Protein AF-A0A7X6VUG6-F1 (afdb_monomer_lite)

Sequence (204 aa):
MYGTIFWIIIAILLFDFLIENYLDYLNIKRMGSKIPRELEGIYDKDEYAKQQAYQRENHRLGIYSGTLSFLITLAMFVFFGFAIVDSIAWSITSHAILAALLFFGIIMLASNILGIPFSVYDTFVIEEKFGFNKTTPKIFISDQLKGLLLGAVIGGGLLALIIFIYQKTQNLFWIYAWIAVSLFSIFMAMFYSNLIVPLFNKQT

Foldseek 3Di:
DDDPVLVVVVVVLVVVLVVVVVVLVVVLVPLDLDDPPVCPPVDDSVVSNLVNVLVVVVSVLVNVLSVVVSVVVVCCSVVVVLVVLLVVLCVVDPDPLSSVLSSVLVVVVVSLVSCVVSVCCCQVPSCVVSPNHPDDPVLVVQVSVVVSVCCSCVVSVLSSVLVVLCVPPVVCSVVVNVVSVVVVVVVCVVCVVPPPVVSNDPDD

Structure (mmCIF, N/CA/C/O backbone):
data_AF-A0A7X6VUG6-F1
#
_entry.id   AF-A0A7X6VUG6-F1
#
loop_
_atom_site.group_PDB
_atom_site.id
_atom_site.type_symbol
_atom_site.label_atom_id
_atom_site.label_alt_id
_atom_site.label_comp_id
_atom_site.label_asym_id
_atom_site.label_entity_id
_atom_site.label_seq_id
_atom_site.pdbx_PDB_ins_code
_atom_site.Cartn_x
_atom_site.Cartn_y
_atom_site.Cartn_z
_atom_site.occupancy
_atom_site.B_iso_or_equiv
_atom_site.auth_seq_id
_atom_site.auth_comp_id
_atom_site.auth_asym_id
_atom_site.auth_atom_id
_atom_site.pdbx_PDB_model_num
ATOM 1 N N . MET A 1 1 ? -8.629 1.950 -29.837 1.00 61.91 1 MET A N 1
ATOM 2 C CA . MET A 1 1 ? -9.799 1.047 -29.769 1.00 61.91 1 MET A CA 1
ATOM 3 C C . MET A 1 1 ? -9.511 0.019 -28.688 1.00 61.91 1 MET A C 1
ATOM 5 O O . MET A 1 1 ? -8.436 -0.566 -28.727 1.00 61.91 1 MET A O 1
ATOM 9 N N . TYR A 1 2 ? -10.378 -0.123 -27.684 1.00 80.81 2 TYR A N 1
ATOM 10 C CA . TYR A 1 2 ? -10.147 -1.067 -26.585 1.00 80.81 2 TYR A CA 1
ATOM 11 C C . TYR A 1 2 ? -10.218 -2.509 -27.100 1.00 80.81 2 TYR A C 1
ATOM 13 O O . TYR A 1 2 ? -11.172 -2.870 -27.788 1.00 80.81 2 TYR A O 1
ATOM 21 N N . GLY A 1 3 ? -9.195 -3.314 -26.804 1.00 91.69 3 GLY A N 1
ATOM 22 C CA . GLY A 1 3 ? -9.156 -4.728 -27.180 1.00 91.69 3 GLY A CA 1
ATOM 23 C C . GLY A 1 3 ? -10.000 -5.602 -26.250 1.00 91.69 3 GLY A C 1
ATOM 24 O O . GLY A 1 3 ? -10.348 -5.194 -25.144 1.00 91.69 3 GLY A O 1
ATOM 25 N N . THR A 1 4 ? -10.281 -6.839 -26.659 1.00 93.75 4 THR A N 1
ATOM 26 C CA . THR A 1 4 ? -11.036 -7.818 -25.852 1.00 93.75 4 THR A CA 1
ATOM 27 C C . THR A 1 4 ? -10.437 -8.013 -24.456 1.00 93.75 4 THR A C 1
ATOM 29 O O . THR A 1 4 ? -11.171 -8.080 -23.476 1.00 93.75 4 THR A O 1
ATOM 32 N N . ILE A 1 5 ? -9.103 -8.022 -24.346 1.00 93.56 5 ILE A N 1
ATOM 33 C CA . ILE A 1 5 ? -8.389 -8.164 -23.066 1.00 93.56 5 ILE A CA 1
ATOM 34 C C . ILE A 1 5 ? -8.735 -7.024 -22.100 1.00 93.56 5 ILE A C 1
ATOM 36 O O . ILE A 1 5 ? -8.930 -7.273 -20.916 1.00 93.56 5 ILE A O 1
ATOM 40 N N . PHE A 1 6 ? -8.866 -5.790 -22.596 1.00 94.00 6 PHE A N 1
ATOM 41 C CA . PHE A 1 6 ? -9.238 -4.650 -21.757 1.00 94.00 6 PHE A CA 1
ATOM 42 C C . PHE A 1 6 ? -10.612 -4.869 -21.118 1.00 94.00 6 PHE A C 1
ATOM 44 O O . PHE A 1 6 ? -10.754 -4.751 -19.906 1.00 94.00 6 PHE A O 1
ATOM 51 N N . TRP A 1 7 ? -11.609 -5.259 -21.913 1.00 95.50 7 TRP A N 1
ATOM 52 C CA . TRP A 1 7 ? -12.955 -5.512 -21.400 1.00 95.50 7 TRP A CA 1
ATOM 53 C C . TRP A 1 7 ? -13.011 -6.696 -20.437 1.00 95.50 7 TRP A C 1
ATOM 55 O O . TRP A 1 7 ? -13.772 -6.645 -19.477 1.00 95.50 7 TRP A O 1
ATOM 65 N N . ILE A 1 8 ? -12.176 -7.719 -20.641 1.00 96.75 8 ILE A N 1
ATOM 66 C CA . ILE A 1 8 ? -12.027 -8.824 -19.685 1.00 96.75 8 ILE A CA 1
ATOM 67 C C . ILE A 1 8 ? -11.486 -8.309 -18.346 1.00 96.75 8 ILE A C 1
ATOM 69 O O . ILE A 1 8 ? -12.053 -8.636 -17.310 1.00 96.75 8 ILE A O 1
ATOM 73 N N . ILE A 1 9 ? -10.443 -7.472 -18.352 1.00 95.12 9 ILE A N 1
ATOM 74 C CA . ILE A 1 9 ? -9.882 -6.887 -17.122 1.00 95.12 9 ILE A CA 1
ATOM 75 C C . ILE A 1 9 ? -10.941 -6.056 -16.389 1.00 95.12 9 ILE A C 1
ATOM 77 O O . ILE A 1 9 ? -11.125 -6.228 -15.187 1.00 95.12 9 ILE A O 1
ATOM 81 N N . ILE A 1 10 ? -11.677 -5.203 -17.109 1.00 96.69 10 ILE A N 1
ATOM 82 C CA . ILE A 1 10 ? -12.751 -4.393 -16.519 1.00 96.69 10 ILE A CA 1
ATOM 83 C C . ILE A 1 10 ? -13.871 -5.272 -15.954 1.00 96.69 10 ILE A C 1
ATOM 85 O O . ILE A 1 10 ? -14.362 -5.001 -14.862 1.00 96.69 10 ILE A O 1
ATOM 89 N N . ALA A 1 11 ? -14.262 -6.335 -16.661 1.00 96.94 11 ALA A N 1
ATOM 90 C CA . ALA A 1 11 ? -15.282 -7.264 -16.190 1.00 96.94 11 ALA A CA 1
ATOM 91 C C . ALA A 1 11 ? -14.844 -8.000 -14.917 1.00 96.94 11 ALA A C 1
ATOM 93 O O . ALA A 1 11 ? -15.641 -8.108 -13.992 1.00 96.94 11 ALA A O 1
ATOM 94 N N . ILE A 1 12 ? -13.587 -8.455 -14.849 1.00 96.81 12 ILE A N 1
ATOM 95 C CA . ILE A 1 12 ? -13.024 -9.094 -13.651 1.00 96.81 12 ILE A CA 1
ATOM 96 C C . ILE A 1 12 ? -13.016 -8.106 -12.485 1.00 96.81 12 ILE A C 1
ATOM 98 O O . ILE A 1 12 ? -13.527 -8.433 -11.423 1.00 96.81 12 ILE A O 1
ATOM 102 N N . LEU A 1 13 ? -12.511 -6.890 -12.696 1.00 96.31 13 LEU A N 1
ATOM 103 C CA . LEU A 1 13 ? -12.442 -5.854 -11.664 1.00 96.31 13 LEU A CA 1
ATOM 104 C C . LEU A 1 13 ? -13.834 -5.459 -11.139 1.00 96.31 13 LEU A C 1
ATOM 106 O O . LEU A 1 13 ? -14.020 -5.285 -9.939 1.00 96.31 13 LEU A O 1
ATOM 110 N N . LEU A 1 14 ? -14.829 -5.351 -12.024 1.00 97.12 14 LEU A N 1
ATOM 111 C CA . LEU A 1 14 ? -16.222 -5.112 -11.637 1.00 97.12 14 LEU A CA 1
ATOM 112 C C . LEU A 1 14 ? -16.810 -6.286 -10.857 1.00 97.12 14 LEU A C 1
ATOM 114 O O . LEU A 1 14 ? -17.479 -6.082 -9.849 1.00 97.12 14 LEU A O 1
ATOM 118 N N . PHE A 1 15 ? -16.599 -7.506 -11.342 1.00 97.69 15 PHE A N 1
ATOM 119 C CA . PHE A 1 15 ? -17.125 -8.712 -10.718 1.00 97.69 15 PHE A CA 1
ATOM 120 C C . PHE A 1 15 ? -16.559 -8.911 -9.313 1.00 97.69 15 PHE A C 1
ATOM 122 O O . PHE A 1 15 ? -17.329 -9.151 -8.387 1.00 97.69 15 PHE A O 1
ATOM 129 N N . ASP A 1 16 ? -15.247 -8.747 -9.162 1.00 96.12 16 ASP A N 1
ATOM 130 C CA . ASP A 1 16 ? -14.530 -8.814 -7.891 1.00 96.12 16 ASP A CA 1
ATOM 131 C C . ASP A 1 16 ? -15.110 -7.809 -6.887 1.00 96.12 16 ASP A C 1
ATOM 133 O O . ASP A 1 16 ? -15.648 -8.203 -5.854 1.00 96.12 16 ASP A O 1
ATOM 137 N N . PHE A 1 17 ? -15.185 -6.529 -7.271 1.00 96.38 17 PHE A N 1
ATOM 138 C CA . PHE A 1 17 ? -15.766 -5.479 -6.433 1.00 96.38 17 PHE A CA 1
ATOM 139 C C . PHE A 1 17 ? -17.220 -5.761 -6.027 1.00 96.38 17 PHE A C 1
ATOM 141 O O . PHE A 1 17 ? -17.613 -5.525 -4.883 1.00 96.38 17 PHE A O 1
ATOM 148 N N . LEU A 1 18 ? -18.052 -6.251 -6.950 1.00 96.69 18 LEU A N 1
ATOM 149 C CA . LEU A 1 18 ? -19.452 -6.557 -6.655 1.00 96.69 18 LEU A CA 1
ATOM 150 C C . LEU A 1 18 ? -19.592 -7.756 -5.714 1.00 96.69 18 LEU A C 1
ATOM 152 O O . LEU A 1 18 ? -20.444 -7.724 -4.824 1.00 96.69 18 LEU A O 1
ATOM 156 N N . ILE A 1 19 ? -18.779 -8.798 -5.897 1.00 96.94 19 ILE A N 1
ATOM 157 C CA . ILE A 1 19 ? -18.803 -9.980 -5.034 1.00 96.94 19 ILE A CA 1
ATOM 158 C C . ILE A 1 19 ? -18.301 -9.647 -3.640 1.00 96.94 19 ILE A C 1
ATOM 160 O O . ILE A 1 19 ? -18.982 -10.003 -2.679 1.00 96.94 19 ILE A O 1
ATOM 164 N N . GLU A 1 20 ? -17.168 -8.959 -3.514 1.00 94.19 20 GLU A N 1
ATOM 165 C CA . GLU A 1 20 ? -16.612 -8.591 -2.211 1.00 94.19 20 GLU A CA 1
ATOM 166 C C . GLU A 1 20 ? -17.620 -7.768 -1.407 1.00 94.19 20 GLU A C 1
ATOM 168 O O . GLU A 1 20 ? -18.013 -8.181 -0.317 1.00 94.19 20 GLU A O 1
ATOM 173 N N . ASN A 1 21 ? -18.172 -6.698 -1.994 1.00 93.19 21 ASN A N 1
ATOM 174 C CA . ASN A 1 21 ? -19.193 -5.882 -1.327 1.00 93.19 21 ASN A CA 1
ATOM 175 C C . ASN A 1 21 ? -20.466 -6.671 -0.988 1.00 93.19 21 ASN A C 1
ATOM 177 O O . ASN A 1 21 ? -21.126 -6.396 0.017 1.00 93.19 21 ASN A O 1
ATOM 181 N N . TYR A 1 22 ? -20.846 -7.646 -1.818 1.00 94.62 22 TYR A N 1
ATOM 182 C CA . TYR A 1 22 ? -21.999 -8.494 -1.534 1.00 94.62 22 TYR A CA 1
ATOM 183 C C . TYR A 1 22 ? -21.741 -9.438 -0.352 1.00 94.62 22 TYR A C 1
ATOM 185 O O . TYR A 1 22 ? -22.593 -9.554 0.533 1.00 94.62 22 TYR A O 1
ATOM 193 N N . LEU A 1 23 ? -20.576 -10.089 -0.308 1.00 94.00 23 LEU A N 1
ATOM 194 C CA . LEU A 1 23 ? -20.169 -10.954 0.803 1.00 94.00 23 LEU A CA 1
ATOM 195 C C . LEU A 1 23 ? -20.076 -10.164 2.109 1.00 94.00 23 LEU A C 1
ATOM 197 O O . LEU A 1 23 ? -20.588 -10.595 3.142 1.00 94.00 23 LEU A O 1
ATOM 201 N N . ASP A 1 24 ? -19.515 -8.969 2.035 1.00 90.81 24 ASP A N 1
ATOM 202 C CA . ASP A 1 24 ? -19.409 -8.029 3.138 1.00 90.81 24 ASP A CA 1
ATOM 203 C C . ASP A 1 24 ? -20.772 -7.581 3.666 1.00 90.81 24 ASP A C 1
ATOM 205 O O . ASP A 1 24 ? -21.045 -7.650 4.870 1.00 90.81 24 ASP A O 1
ATOM 209 N N . TYR A 1 25 ? -21.691 -7.233 2.766 1.00 90.44 25 TYR A N 1
ATOM 210 C CA . TYR A 1 25 ? -23.074 -6.951 3.127 1.00 90.44 25 TYR A CA 1
ATOM 211 C C . TYR A 1 25 ? -23.734 -8.142 3.841 1.00 90.44 25 TYR A C 1
ATOM 213 O O . TYR A 1 25 ? -24.414 -7.962 4.860 1.00 90.44 25 TYR A O 1
ATOM 221 N N . LEU A 1 26 ? -23.534 -9.367 3.342 1.00 92.31 26 LEU A N 1
ATOM 222 C CA . LEU A 1 26 ? -24.056 -10.576 3.982 1.00 92.31 26 LEU A CA 1
ATOM 223 C C . LEU A 1 26 ? -23.452 -10.793 5.376 1.00 92.31 26 LEU A C 1
ATOM 225 O O . LEU A 1 26 ? -24.193 -11.159 6.296 1.00 92.31 26 LEU A O 1
ATOM 229 N N . ASN A 1 27 ? -22.155 -10.529 5.546 1.00 90.94 27 ASN A N 1
ATOM 230 C CA . ASN A 1 27 ? -21.457 -10.634 6.825 1.00 90.94 27 ASN A CA 1
ATOM 231 C C . ASN A 1 27 ? -22.044 -9.666 7.857 1.00 90.94 27 ASN A C 1
ATOM 233 O O . ASN A 1 27 ? -22.481 -10.111 8.920 1.00 90.94 27 ASN A O 1
ATOM 237 N N . ILE A 1 28 ? -22.178 -8.373 7.535 1.00 88.31 28 ILE A N 1
ATOM 238 C CA . ILE A 1 28 ? -22.791 -7.405 8.464 1.00 88.31 28 ILE A CA 1
ATOM 239 C C . ILE A 1 28 ? -24.236 -7.779 8.775 1.00 88.31 28 ILE A C 1
ATOM 241 O O . ILE A 1 28 ? -24.674 -7.680 9.922 1.00 88.31 28 ILE A O 1
ATOM 245 N N . LYS A 1 29 ? -25.009 -8.183 7.760 1.00 87.81 29 LYS A N 1
ATOM 246 C CA . LYS A 1 29 ? -26.428 -8.509 7.935 1.00 87.81 29 LYS A CA 1
ATOM 247 C C . LYS A 1 29 ? -26.619 -9.662 8.919 1.00 87.81 29 LYS A C 1
ATOM 249 O O . LYS A 1 29 ? -27.594 -9.665 9.669 1.00 87.81 29 LYS A O 1
ATOM 254 N N . ARG A 1 30 ? -25.701 -10.632 8.919 1.00 87.19 30 ARG A N 1
ATOM 255 C CA . ARG A 1 30 ? -25.686 -11.749 9.874 1.00 87.19 30 ARG A CA 1
ATOM 256 C C . ARG A 1 30 ? -25.057 -11.387 11.218 1.00 87.19 30 ARG A C 1
ATOM 258 O O . ARG A 1 30 ? -25.286 -12.102 12.190 1.00 87.19 30 ARG A O 1
ATOM 265 N N . MET A 1 31 ? -24.319 -10.282 11.296 1.00 82.88 31 MET A N 1
ATOM 266 C CA . MET A 1 31 ? -23.700 -9.777 12.518 1.00 82.88 31 MET A CA 1
ATOM 267 C C . MET A 1 31 ? -24.764 -9.216 13.478 1.00 82.88 31 MET A C 1
ATOM 269 O O . MET A 1 31 ? -25.096 -8.023 13.501 1.00 82.88 31 MET A O 1
ATOM 273 N N . GLY A 1 32 ? -25.356 -10.130 14.246 1.00 74.00 32 GLY A N 1
ATOM 274 C CA . GLY A 1 32 ? -26.409 -9.858 15.215 1.00 74.00 32 GLY A CA 1
ATOM 275 C C . GLY A 1 32 ? -25.884 -9.248 16.513 1.00 74.00 32 GLY A C 1
ATOM 276 O O . GLY A 1 32 ? -24.760 -9.492 16.935 1.00 74.00 32 GLY A O 1
ATOM 277 N N . SER A 1 33 ? -26.732 -8.468 17.182 1.00 68.94 33 SER A N 1
ATOM 278 C CA . SER A 1 33 ? -26.463 -7.949 18.531 1.00 68.94 33 SER A CA 1
ATOM 279 C C . SER A 1 33 ? -26.728 -8.973 19.639 1.00 68.94 33 SER A C 1
ATOM 281 O O . SER A 1 33 ? -26.454 -8.700 20.803 1.00 68.94 33 SER A O 1
ATOM 283 N N . LYS A 1 34 ? -27.298 -10.134 19.299 1.00 78.62 34 LYS A N 1
ATOM 284 C CA . LYS A 1 34 ? -27.610 -11.196 20.254 1.00 78.62 34 LYS A CA 1
ATOM 285 C C . LYS A 1 34 ? -26.489 -12.222 20.255 1.00 78.62 34 LYS A C 1
ATOM 287 O O . LYS A 1 34 ? -26.142 -12.743 19.198 1.00 78.62 34 LYS A O 1
ATOM 292 N N . ILE A 1 35 ? -25.983 -12.514 21.446 1.00 83.12 35 ILE A N 1
ATOM 293 C CA . ILE A 1 35 ? -25.032 -13.598 21.669 1.00 83.12 35 ILE A CA 1
ATOM 294 C C . ILE A 1 35 ? -25.726 -14.922 21.291 1.00 83.12 35 ILE A C 1
ATOM 296 O O . ILE A 1 35 ? -26.867 -15.138 21.713 1.00 83.12 35 ILE A O 1
ATOM 300 N N . PRO A 1 36 ? -25.099 -15.781 20.467 1.00 85.44 36 PRO A N 1
ATOM 301 C CA . PRO A 1 36 ? -25.589 -17.134 20.213 1.00 85.44 36 PRO A CA 1
ATOM 302 C C . PRO A 1 36 ? -25.739 -17.917 21.519 1.00 85.44 36 PRO A C 1
ATOM 304 O O . PRO A 1 36 ? -24.934 -17.744 22.431 1.00 85.44 36 PRO A O 1
ATOM 307 N N . ARG A 1 37 ? -26.735 -18.803 21.616 1.00 84.06 37 ARG A N 1
ATOM 308 C CA . ARG A 1 37 ? -27.008 -19.559 22.856 1.00 84.06 37 ARG A CA 1
ATOM 309 C C . ARG A 1 37 ? -25.801 -20.361 23.332 1.00 84.06 37 ARG A C 1
ATOM 311 O O . ARG A 1 37 ? -25.587 -20.508 24.526 1.00 84.06 37 ARG A O 1
ATOM 318 N N . GLU A 1 38 ? -25.003 -20.843 22.391 1.00 85.44 38 GLU A N 1
ATOM 319 C CA . GLU A 1 38 ? -23.784 -21.614 22.617 1.00 85.44 38 GLU A CA 1
ATOM 320 C C . GLU A 1 38 ? -22.680 -20.796 23.309 1.00 85.44 38 GLU A C 1
ATOM 322 O O . GLU A 1 38 ? -21.750 -21.368 23.870 1.00 85.44 38 GLU A O 1
ATOM 327 N N . LEU A 1 39 ? -22.779 -19.464 23.264 1.00 84.19 39 LEU A N 1
ATOM 328 C CA . LEU A 1 39 ? -21.811 -18.510 23.807 1.00 84.19 39 LEU A CA 1
ATOM 329 C C . LEU A 1 39 ? -22.366 -17.711 25.000 1.00 84.19 39 LEU A C 1
ATOM 331 O O . LEU A 1 39 ? -21.672 -16.846 25.546 1.00 84.19 39 LEU A O 1
ATOM 335 N N . GLU A 1 40 ? -23.607 -17.983 25.418 1.00 83.25 40 GLU A N 1
ATOM 336 C CA . GLU A 1 40 ? -24.206 -17.358 26.597 1.00 83.25 40 GLU A CA 1
ATOM 337 C C . GLU A 1 40 ? -23.417 -17.726 27.863 1.00 83.25 40 GLU A C 1
ATOM 339 O O . GLU A 1 40 ? -23.111 -18.887 28.119 1.00 83.25 40 GLU A O 1
ATOM 344 N N . GLY A 1 41 ? -23.066 -16.715 28.663 1.00 83.38 41 GLY A N 1
ATOM 345 C CA . GLY A 1 41 ? -22.268 -16.889 29.882 1.00 83.38 41 GLY A CA 1
ATOM 346 C C . GLY A 1 41 ? -20.752 -16.968 29.660 1.00 83.38 41 GLY A C 1
ATOM 347 O O . GLY A 1 41 ? -20.014 -16.923 30.639 1.00 83.38 41 GLY A O 1
ATOM 348 N N . ILE A 1 42 ? -20.285 -17.033 28.406 1.00 86.69 42 ILE A N 1
ATOM 349 C CA . ILE A 1 42 ? -18.859 -16.914 28.052 1.00 86.69 42 ILE A CA 1
ATOM 350 C C . ILE A 1 42 ? -18.504 -15.452 27.774 1.00 86.69 42 ILE A C 1
ATOM 352 O O . ILE A 1 42 ? -17.493 -14.953 28.261 1.00 86.69 42 ILE A O 1
ATOM 356 N N . TYR A 1 43 ? -19.342 -14.771 26.991 1.00 84.06 43 TYR A N 1
ATOM 357 C CA . TYR A 1 43 ? -19.142 -13.370 26.634 1.00 84.06 43 TYR A CA 1
ATOM 358 C C . TYR A 1 43 ? -19.942 -12.438 27.536 1.00 84.06 43 TYR A C 1
ATOM 360 O O . TYR A 1 43 ? -21.131 -12.662 27.790 1.00 84.06 43 TYR A O 1
ATOM 368 N N . ASP A 1 44 ? -19.298 -11.348 27.948 1.00 89.00 44 ASP A N 1
ATOM 369 C CA . ASP A 1 44 ? -19.994 -10.206 28.520 1.00 89.00 44 ASP A CA 1
ATOM 370 C C . ASP A 1 44 ? -20.862 -9.521 27.450 1.00 89.00 44 ASP A C 1
ATOM 372 O O . ASP A 1 44 ? -20.458 -9.350 26.294 1.00 89.00 44 ASP A O 1
ATOM 376 N N . LYS A 1 45 ? -22.092 -9.157 27.824 1.00 86.69 45 LYS A N 1
ATOM 377 C CA . LYS A 1 45 ? -23.078 -8.594 26.889 1.00 86.69 45 LYS A CA 1
ATOM 378 C C . LYS A 1 45 ? -22.679 -7.211 26.389 1.00 86.69 45 LYS A C 1
ATOM 380 O O . LYS A 1 45 ? -22.901 -6.917 25.211 1.00 86.69 45 LYS A O 1
ATOM 385 N N . ASP A 1 46 ? -22.105 -6.388 27.259 1.00 88.25 46 ASP A N 1
ATOM 386 C CA . ASP A 1 46 ? -21.735 -5.016 26.935 1.00 88.25 46 ASP A CA 1
ATOM 387 C C . ASP A 1 46 ? -20.458 -5.002 26.090 1.00 88.25 46 ASP A C 1
ATOM 389 O O . ASP A 1 46 ? -20.393 -4.291 25.082 1.00 88.25 46 ASP A O 1
ATOM 393 N N . GLU A 1 47 ? -19.483 -5.858 26.410 1.00 88.00 47 GLU A N 1
ATOM 394 C CA . GLU A 1 47 ? -18.301 -6.041 25.563 1.00 88.00 47 GLU A CA 1
ATOM 395 C C . GLU A 1 47 ? -18.658 -6.591 24.182 1.00 88.00 47 GLU A C 1
ATOM 397 O O . GLU A 1 47 ? -18.161 -6.079 23.176 1.00 88.00 47 GLU A O 1
ATOM 402 N N . TYR A 1 48 ? -19.556 -7.578 24.098 1.00 89.38 48 TYR A N 1
ATOM 403 C CA . TYR A 1 48 ? -20.014 -8.102 22.812 1.00 89.38 48 TYR A CA 1
ATOM 404 C C . TYR A 1 48 ? -20.692 -7.011 21.976 1.00 89.38 48 TYR A C 1
ATOM 406 O O . TYR A 1 48 ? -20.364 -6.822 20.804 1.00 89.38 48 TYR A O 1
ATOM 414 N N . ALA A 1 49 ? -21.596 -6.229 22.573 1.00 88.81 49 ALA A N 1
ATOM 415 C CA . ALA A 1 49 ? -22.244 -5.117 21.882 1.00 88.81 49 ALA A CA 1
ATOM 416 C C . ALA A 1 49 ? -21.229 -4.063 21.403 1.00 88.81 49 ALA A C 1
ATOM 418 O O . ALA A 1 49 ? -21.332 -3.580 20.270 1.00 88.81 49 ALA A O 1
ATOM 419 N N . LYS A 1 50 ? -20.223 -3.748 22.230 1.00 90.69 50 LYS A N 1
ATOM 420 C CA . LYS A 1 50 ? -19.127 -2.837 21.880 1.00 90.69 50 LYS A CA 1
ATOM 421 C C . LYS A 1 50 ? -18.300 -3.370 20.706 1.00 90.69 50 LYS A C 1
ATOM 423 O O . LYS A 1 50 ? -18.047 -2.616 19.769 1.00 90.69 50 LYS A O 1
ATOM 428 N N . GLN A 1 51 ? -17.936 -4.654 20.710 1.00 90.38 51 GLN A N 1
ATOM 429 C CA . GLN A 1 51 ? -17.218 -5.298 19.604 1.00 90.38 51 GLN A CA 1
ATOM 430 C C . GLN A 1 51 ? -18.025 -5.253 18.302 1.00 90.38 51 GLN A C 1
ATOM 432 O O . GLN A 1 51 ? -17.490 -4.876 17.262 1.00 90.38 51 GLN A O 1
ATOM 437 N N . GLN A 1 52 ? -19.326 -5.549 18.351 1.00 91.81 52 GLN A N 1
ATOM 438 C CA . GLN A 1 52 ? -20.180 -5.486 17.162 1.00 91.81 52 GLN A CA 1
ATOM 439 C C . GLN A 1 52 ? -20.317 -4.056 16.622 1.00 91.81 52 GLN A C 1
ATOM 441 O O . GLN A 1 52 ? -20.355 -3.855 15.408 1.00 91.81 52 GLN A O 1
ATOM 446 N N . ALA A 1 53 ? -20.388 -3.050 17.498 1.00 92.56 53 ALA A N 1
ATOM 447 C CA . ALA A 1 53 ? -20.404 -1.648 17.087 1.00 92.56 53 ALA A CA 1
ATOM 448 C C . ALA A 1 53 ? -19.081 -1.236 16.420 1.00 92.56 53 ALA A C 1
ATOM 450 O O . ALA A 1 53 ? -19.113 -0.624 15.354 1.00 92.56 53 ALA A O 1
ATOM 451 N N . TYR A 1 54 ? -17.946 -1.636 16.998 1.00 94.31 54 TYR A N 1
ATOM 452 C CA . TYR A 1 54 ? -16.612 -1.414 16.434 1.00 94.31 54 TYR A CA 1
ATOM 453 C C . TYR A 1 54 ? -16.477 -2.028 15.038 1.00 94.31 54 TYR A C 1
ATOM 455 O O . TYR A 1 54 ? -16.162 -1.327 14.078 1.00 94.31 54 TYR A O 1
ATOM 463 N N . GLN A 1 55 ? -16.841 -3.306 14.893 1.00 92.69 55 GLN A N 1
ATOM 464 C CA . GLN A 1 55 ? -16.810 -4.003 13.605 1.00 92.69 55 GLN A CA 1
ATOM 465 C C . GLN A 1 55 ? -17.682 -3.309 12.551 1.00 92.69 55 GLN A C 1
ATOM 467 O O . GLN A 1 55 ? -17.275 -3.181 11.400 1.00 92.69 55 GLN A O 1
ATOM 472 N N . ARG A 1 56 ? -18.865 -2.795 12.920 1.00 92.75 56 ARG A N 1
ATOM 473 C CA . ARG A 1 56 ? -19.726 -2.045 11.984 1.00 92.75 56 ARG A CA 1
ATOM 474 C C . ARG A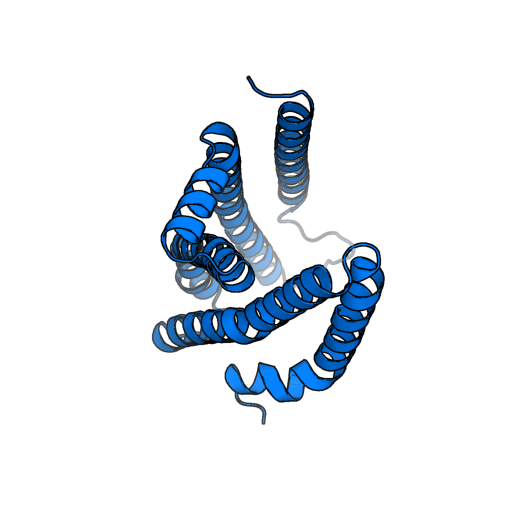 1 56 ? -19.100 -0.734 11.521 1.00 92.75 56 ARG A C 1
ATOM 476 O O . ARG A 1 56 ? -19.335 -0.338 10.381 1.00 92.75 56 ARG A O 1
ATOM 483 N N . GLU A 1 57 ? -18.372 -0.036 12.385 1.00 95.19 57 GLU A N 1
ATOM 484 C CA . GLU A 1 57 ? -17.739 1.238 12.030 1.00 95.19 57 GLU A CA 1
ATOM 485 C C . GLU A 1 57 ? -16.529 1.037 11.130 1.00 95.19 57 GLU A C 1
ATOM 487 O O . GLU A 1 57 ? -16.475 1.660 10.067 1.00 95.19 57 GLU A O 1
ATOM 492 N N . ASN A 1 58 ? -15.657 0.088 11.469 1.00 94.12 58 ASN A N 1
ATOM 493 C CA . ASN A 1 58 ? -14.552 -0.309 10.597 1.00 94.12 58 ASN A CA 1
ATOM 494 C C . ASN A 1 58 ? -15.051 -0.799 9.246 1.00 94.12 58 ASN A C 1
ATOM 496 O O . ASN A 1 58 ? -14.523 -0.415 8.207 1.00 94.12 58 ASN A O 1
ATOM 500 N N . HIS A 1 59 ? -16.127 -1.583 9.245 1.00 93.56 59 HIS A N 1
ATOM 501 C CA . HIS A 1 59 ? -16.717 -2.053 8.007 1.00 93.56 59 HIS A CA 1
ATOM 502 C C . HIS A 1 59 ? -17.205 -0.900 7.116 1.00 93.56 59 HIS A C 1
ATOM 504 O O . HIS A 1 59 ? -16.928 -0.871 5.920 1.00 93.56 59 HIS A O 1
ATOM 510 N N . ARG A 1 60 ? -17.910 0.088 7.685 1.00 93.75 60 ARG A N 1
ATOM 511 C CA . ARG A 1 60 ? -18.353 1.271 6.926 1.00 93.75 60 ARG A CA 1
ATOM 512 C C . ARG A 1 60 ? -17.170 2.029 6.337 1.00 93.75 60 ARG A C 1
ATOM 514 O O . ARG A 1 60 ? -17.237 2.426 5.178 1.00 93.75 60 ARG A O 1
ATOM 521 N N . LEU A 1 61 ? -16.107 2.219 7.118 1.00 96.31 61 LEU A N 1
ATOM 522 C CA . LEU A 1 61 ? -14.886 2.850 6.629 1.00 96.31 61 LEU A CA 1
ATOM 523 C C . LEU A 1 61 ? -14.266 2.047 5.476 1.00 96.31 61 LEU A C 1
ATOM 525 O O . LEU A 1 61 ? -13.895 2.644 4.467 1.00 96.31 61 LEU A O 1
ATOM 529 N N . GLY A 1 62 ? -14.231 0.718 5.603 1.00 94.56 62 GLY A N 1
ATOM 530 C CA . GLY A 1 62 ? -13.771 -0.217 4.576 1.00 94.56 62 GLY A CA 1
ATOM 531 C C . GLY A 1 62 ? -14.553 -0.116 3.266 1.00 94.56 62 GLY A C 1
ATOM 532 O O . GLY A 1 62 ? -13.944 -0.051 2.203 1.00 94.56 62 GLY A O 1
ATOM 533 N N . ILE A 1 63 ? -15.886 0.006 3.320 1.00 93.69 63 ILE A N 1
ATOM 534 C CA . ILE A 1 63 ? -16.701 0.252 2.116 1.00 93.69 63 ILE A CA 1
ATOM 535 C C . ILE A 1 63 ? -16.285 1.565 1.444 1.00 93.69 63 ILE A C 1
ATOM 537 O O . ILE A 1 63 ? -16.124 1.605 0.223 1.00 93.69 63 ILE A O 1
ATOM 541 N N . TYR A 1 64 ? -16.119 2.652 2.206 1.00 95.56 64 TYR A N 1
ATOM 542 C CA . TYR A 1 64 ? -15.767 3.952 1.627 1.00 95.56 64 TYR A CA 1
ATOM 543 C C . TYR A 1 64 ? -14.374 3.946 0.995 1.00 95.56 64 TYR A C 1
ATOM 545 O O . TYR A 1 64 ? -14.218 4.411 -0.137 1.00 95.56 64 TYR A O 1
ATOM 553 N N . SER A 1 65 ? -13.374 3.411 1.700 1.00 96.00 65 SER A N 1
ATOM 554 C CA . SER A 1 65 ? -12.005 3.328 1.188 1.00 96.00 65 SER A CA 1
ATOM 555 C C . SER A 1 65 ? -11.913 2.370 -0.001 1.00 96.00 65 SER A C 1
ATOM 557 O O . SER A 1 65 ? -11.349 2.736 -1.031 1.00 96.00 65 SER A O 1
ATOM 559 N N . GLY A 1 66 ? -12.541 1.195 0.086 1.00 95.25 66 GLY A N 1
ATOM 560 C CA . GLY A 1 66 ? -12.595 0.203 -0.987 1.00 95.25 66 GLY A CA 1
ATOM 561 C C . GLY A 1 66 ? -13.291 0.731 -2.241 1.00 95.25 66 GLY A C 1
ATOM 562 O O . GLY A 1 66 ? -12.762 0.598 -3.344 1.00 95.25 66 GLY A O 1
ATOM 563 N N . THR A 1 67 ? -14.423 1.424 -2.084 1.00 96.12 67 THR A N 1
ATOM 564 C CA . THR A 1 67 ? -15.133 2.061 -3.206 1.00 96.12 67 THR A CA 1
ATOM 565 C C . THR A 1 67 ? -14.276 3.130 -3.872 1.00 96.12 67 THR A C 1
ATOM 567 O O . THR A 1 67 ? -14.198 3.175 -5.100 1.00 96.12 67 THR A O 1
ATOM 570 N N . LEU A 1 68 ? -13.602 3.981 -3.093 1.00 96.75 68 LEU A N 1
ATOM 571 C CA . LEU A 1 68 ? -12.715 4.990 -3.662 1.00 96.75 68 LEU A CA 1
ATOM 572 C C . LEU A 1 68 ? -11.545 4.340 -4.418 1.00 96.75 68 LEU A C 1
ATOM 574 O O . LEU A 1 68 ? -11.279 4.726 -5.556 1.00 96.75 68 LEU A O 1
ATOM 578 N N . SER A 1 69 ? -10.887 3.334 -3.833 1.00 95.69 69 SER A N 1
ATOM 579 C CA . SER A 1 69 ? -9.796 2.596 -4.483 1.00 95.69 69 SER A CA 1
ATOM 580 C C . SER A 1 69 ? -10.246 1.931 -5.785 1.00 95.69 69 SER A C 1
ATOM 582 O O . SER A 1 69 ? -9.548 2.019 -6.800 1.00 95.69 69 SER A O 1
ATOM 584 N N . PHE A 1 70 ? -11.434 1.323 -5.792 1.00 96.94 70 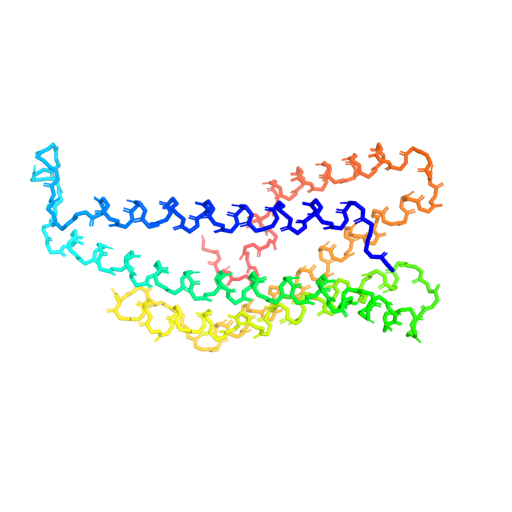PHE A N 1
ATOM 585 C CA . PHE A 1 70 ? -12.047 0.757 -6.991 1.00 96.94 70 PHE A CA 1
ATOM 586 C C . PHE A 1 70 ? -12.260 1.824 -8.072 1.00 96.94 70 PHE A C 1
ATOM 588 O O . PHE A 1 70 ? -11.817 1.645 -9.207 1.00 96.94 70 PHE A O 1
ATOM 595 N N . LEU A 1 71 ? -12.879 2.959 -7.726 1.00 97.38 71 LEU A N 1
ATOM 596 C CA . LEU A 1 71 ? -13.143 4.047 -8.671 1.00 97.38 71 LEU A CA 1
ATOM 597 C C . LEU A 1 71 ? -11.852 4.639 -9.244 1.00 97.38 71 LEU A C 1
ATOM 599 O O . LEU A 1 71 ? -11.783 4.895 -10.445 1.00 97.38 71 LEU A O 1
ATOM 603 N N . ILE A 1 72 ? -10.822 4.822 -8.414 1.00 97.19 72 ILE A N 1
ATOM 604 C CA . ILE A 1 72 ? -9.503 5.289 -8.859 1.00 97.19 72 ILE A CA 1
ATOM 605 C C . ILE A 1 72 ? -8.880 4.282 -9.823 1.00 97.19 72 ILE A C 1
ATOM 607 O O . ILE A 1 72 ? -8.402 4.669 -10.886 1.00 97.19 72 ILE A O 1
ATOM 611 N N . THR A 1 73 ? -8.904 2.992 -9.488 1.00 96.56 73 THR A N 1
ATOM 612 C CA . THR A 1 73 ? -8.326 1.941 -10.335 1.00 96.56 73 THR A CA 1
ATOM 613 C C . THR A 1 73 ? -9.054 1.864 -11.673 1.00 96.56 73 THR A C 1
ATOM 615 O O . THR A 1 73 ? -8.423 1.847 -12.731 1.00 96.56 73 THR A O 1
ATOM 618 N N . LEU A 1 74 ? -10.387 1.908 -11.650 1.00 97.00 74 LEU A N 1
ATOM 619 C CA . LEU A 1 74 ? -11.211 1.952 -12.849 1.00 97.00 74 LEU A CA 1
ATOM 620 C C . LEU A 1 74 ? -10.893 3.191 -13.700 1.00 97.00 74 LEU A C 1
ATOM 622 O O . LEU A 1 74 ? -10.701 3.067 -14.909 1.00 97.00 74 LEU A O 1
ATOM 626 N N . ALA A 1 75 ? -10.764 4.368 -13.082 1.00 96.94 75 ALA A N 1
ATOM 627 C CA . ALA A 1 75 ? -10.366 5.596 -13.765 1.00 96.94 75 ALA A CA 1
ATOM 628 C C . ALA A 1 75 ? -8.960 5.482 -14.383 1.00 96.94 75 ALA A C 1
ATOM 630 O O . ALA A 1 75 ? -8.763 5.887 -15.528 1.00 96.94 75 ALA A O 1
ATOM 631 N N . MET A 1 76 ? -7.998 4.872 -13.686 1.00 96.94 76 MET A N 1
ATOM 632 C CA . MET A 1 76 ? -6.650 4.624 -14.209 1.00 96.94 76 MET A CA 1
ATOM 633 C C . MET A 1 76 ? -6.667 3.732 -15.456 1.00 96.94 76 MET A C 1
ATOM 635 O O . MET A 1 76 ? -5.890 3.968 -16.381 1.00 96.94 76 MET A O 1
ATOM 639 N N . PHE A 1 77 ? -7.563 2.746 -15.531 1.00 95.25 77 PHE A N 1
ATOM 640 C CA . PHE A 1 77 ? -7.737 1.945 -16.745 1.00 95.25 77 PHE A CA 1
ATOM 641 C C . PHE A 1 77 ? -8.448 2.719 -17.862 1.00 95.25 77 PHE A C 1
ATOM 643 O O . PHE A 1 77 ? -7.955 2.752 -18.988 1.00 95.25 77 PHE A O 1
ATOM 650 N N . VAL A 1 78 ? -9.587 3.353 -17.566 1.00 94.88 78 VAL A N 1
ATOM 651 C CA . VAL A 1 78 ? -10.439 4.024 -18.567 1.00 94.88 78 VAL A CA 1
ATOM 652 C C . VAL A 1 78 ? -9.769 5.262 -19.169 1.00 94.88 78 VAL A C 1
ATOM 654 O O . VAL A 1 78 ? -9.935 5.532 -20.354 1.00 94.88 78 VAL A O 1
ATOM 657 N N . PHE A 1 79 ? -8.991 6.005 -18.383 1.00 95.75 79 PHE A N 1
ATOM 658 C CA . PHE A 1 79 ? -8.295 7.214 -18.836 1.00 95.75 79 PHE A CA 1
ATOM 659 C C . PHE A 1 79 ? -6.816 6.980 -19.158 1.00 95.75 79 PHE A C 1
ATOM 661 O O . PHE A 1 79 ? -6.067 7.942 -19.302 1.00 95.75 79 PHE A O 1
ATOM 668 N N . PHE A 1 80 ? -6.381 5.720 -19.273 1.00 95.25 80 PHE A N 1
ATOM 669 C CA . PHE A 1 80 ? -4.980 5.361 -19.525 1.00 95.25 80 PHE A CA 1
ATOM 670 C C . PHE A 1 80 ? -3.999 5.961 -18.502 1.00 95.25 80 PHE A C 1
ATOM 672 O O . PHE A 1 80 ? -2.841 6.228 -18.819 1.00 95.25 80 PHE A O 1
ATOM 679 N N . GLY A 1 81 ? -4.437 6.147 -17.255 1.00 97.00 81 GLY A N 1
ATOM 680 C CA . GLY A 1 81 ? -3.637 6.728 -16.180 1.00 97.00 81 GLY A CA 1
ATOM 681 C C . GLY A 1 81 ? -2.316 5.993 -15.950 1.00 97.00 81 GLY A C 1
ATOM 682 O O . GLY A 1 81 ? -1.289 6.636 -15.754 1.00 97.00 81 GLY A O 1
ATOM 683 N N . PHE A 1 82 ? -2.288 4.661 -16.078 1.00 96.50 82 PHE A N 1
ATOM 684 C CA . PHE A 1 82 ? -1.029 3.907 -16.004 1.00 96.50 82 PHE A CA 1
ATOM 685 C C . PHE A 1 82 ? -0.062 4.273 -17.139 1.00 96.50 82 PHE A C 1
ATOM 687 O O . PHE A 1 82 ? 1.123 4.451 -16.888 1.00 96.50 82 PHE A O 1
ATOM 694 N N . ALA A 1 83 ? -0.552 4.458 -18.368 1.00 96.88 83 ALA A N 1
ATOM 695 C CA . ALA A 1 83 ? 0.290 4.878 -19.489 1.00 96.88 83 ALA A CA 1
ATOM 696 C C . ALA A 1 83 ? 0.809 6.315 -19.313 1.00 96.88 83 ALA A C 1
ATOM 698 O O . ALA A 1 83 ? 1.932 6.619 -19.711 1.00 96.88 83 ALA A O 1
ATOM 699 N N . ILE A 1 84 ? 0.019 7.192 -18.682 1.00 97.81 84 ILE A N 1
ATOM 700 C CA . ILE A 1 84 ? 0.455 8.548 -18.322 1.00 97.81 84 ILE A CA 1
ATOM 701 C C . ILE A 1 84 ? 1.615 8.476 -17.324 1.00 97.81 84 ILE A C 1
ATOM 703 O O . ILE A 1 84 ? 2.647 9.105 -17.544 1.00 97.81 84 ILE A O 1
ATOM 707 N N . VAL A 1 85 ? 1.479 7.685 -16.255 1.00 98.19 85 VAL A N 1
ATOM 708 C CA . VAL A 1 85 ? 2.543 7.530 -15.248 1.00 98.19 85 VAL A CA 1
ATOM 709 C C . VAL A 1 85 ? 3.795 6.885 -15.849 1.00 98.19 85 VAL A C 1
ATOM 711 O O . VAL A 1 85 ? 4.903 7.332 -15.558 1.00 98.19 85 VAL A O 1
ATOM 714 N N . ASP A 1 86 ? 3.638 5.894 -16.729 1.00 97.94 86 ASP A N 1
ATOM 715 C CA . ASP A 1 86 ? 4.754 5.276 -17.458 1.00 97.94 86 ASP A CA 1
ATOM 716 C C . ASP A 1 86 ? 5.482 6.296 -18.346 1.00 97.94 86 ASP A C 1
ATOM 718 O O . ASP A 1 86 ? 6.704 6.429 -18.281 1.00 97.94 86 ASP A O 1
ATOM 722 N N . SER A 1 87 ? 4.730 7.117 -19.083 1.00 97.81 87 SER A N 1
ATOM 723 C CA . SER A 1 87 ? 5.294 8.190 -19.911 1.00 97.81 87 SER A CA 1
ATOM 724 C C . SER A 1 87 ? 6.064 9.216 -19.074 1.00 97.81 87 SER A C 1
ATOM 726 O O . SER A 1 87 ? 7.143 9.652 -19.475 1.00 97.81 87 SER A O 1
ATOM 728 N N . ILE A 1 88 ? 5.552 9.577 -17.891 1.00 98.06 88 ILE A N 1
ATOM 729 C CA . ILE A 1 88 ? 6.260 10.458 -16.951 1.00 98.06 88 ILE A CA 1
ATOM 730 C C . ILE A 1 88 ? 7.581 9.814 -16.524 1.00 98.06 88 ILE A C 1
ATOM 732 O O . ILE A 1 88 ? 8.623 10.465 -16.596 1.00 98.06 88 ILE A O 1
ATOM 736 N N . ALA A 1 89 ? 7.570 8.542 -16.128 1.00 98.12 89 ALA A N 1
ATOM 737 C CA . ALA A 1 89 ? 8.779 7.852 -15.694 1.00 98.12 89 ALA A CA 1
ATOM 738 C C . ALA A 1 89 ? 9.862 7.813 -16.790 1.00 98.12 89 ALA A C 1
ATOM 740 O O . ALA A 1 89 ? 11.012 8.178 -16.532 1.00 98.12 89 ALA A O 1
ATOM 741 N N . TRP A 1 90 ? 9.494 7.462 -18.025 1.00 97.88 90 TRP A N 1
ATOM 742 C CA . TRP A 1 90 ? 10.419 7.431 -19.166 1.00 97.88 90 TRP A CA 1
ATOM 743 C C . TRP A 1 90 ? 10.865 8.816 -19.641 1.00 97.88 90 TRP A C 1
ATOM 745 O O . TRP A 1 90 ? 11.948 8.950 -20.207 1.00 97.88 90 TRP A O 1
ATOM 755 N N . SER A 1 91 ? 10.083 9.868 -19.378 1.00 97.75 91 SER A N 1
ATOM 756 C CA . SER A 1 91 ? 10.510 11.244 -19.666 1.00 97.75 91 SER A CA 1
ATOM 757 C C . SER A 1 91 ? 11.657 11.717 -18.761 1.00 97.75 91 SER A C 1
ATOM 759 O O . SER A 1 91 ? 12.418 12.603 -19.143 1.00 97.75 91 SER A O 1
ATOM 761 N N . ILE A 1 92 ? 11.803 11.114 -17.574 1.00 97.88 92 ILE A N 1
ATOM 762 C CA . ILE A 1 92 ? 12.828 11.470 -16.583 1.00 97.88 92 ILE A CA 1
ATOM 763 C C . ILE A 1 92 ? 14.117 10.668 -16.803 1.00 97.88 92 ILE A C 1
ATOM 765 O O . ILE A 1 92 ? 15.212 11.158 -16.527 1.00 97.88 92 ILE A O 1
ATOM 769 N N . THR A 1 93 ? 14.020 9.424 -17.278 1.00 97.38 93 THR A N 1
ATOM 770 C CA . THR A 1 93 ? 15.178 8.537 -17.429 1.00 97.38 93 THR A CA 1
ATOM 771 C C . THR A 1 93 ? 15.030 7.573 -18.599 1.00 97.38 93 THR A C 1
ATOM 773 O O . THR A 1 93 ? 13.955 7.047 -18.865 1.00 97.38 93 THR A O 1
ATOM 776 N N . SER A 1 94 ? 16.149 7.275 -19.259 1.00 95.56 94 SER A N 1
ATOM 777 C CA . SER A 1 94 ? 16.256 6.222 -20.275 1.00 95.56 94 SER A CA 1
ATOM 778 C C . SER A 1 94 ? 16.661 4.862 -19.692 1.00 95.56 94 SER A C 1
ATOM 780 O O . SER A 1 94 ? 16.726 3.868 -20.416 1.00 95.56 94 SER A O 1
ATOM 782 N N . HIS A 1 95 ? 16.957 4.788 -18.390 1.00 97.12 95 HIS A N 1
ATOM 783 C CA . HIS A 1 95 ? 17.403 3.558 -17.747 1.00 97.12 95 HIS A CA 1
ATOM 784 C C . HIS A 1 95 ? 16.201 2.755 -17.240 1.00 97.12 95 HIS A C 1
ATOM 786 O O . HIS A 1 95 ? 15.534 3.166 -16.293 1.00 97.12 95 HIS A O 1
ATOM 792 N N . ALA A 1 96 ? 15.956 1.571 -17.808 1.00 95.56 96 ALA A N 1
ATOM 793 C CA . ALA A 1 96 ? 14.721 0.818 -17.555 1.00 95.56 96 ALA A CA 1
ATOM 794 C C . ALA A 1 96 ? 14.458 0.495 -16.070 1.00 95.56 96 ALA A C 1
ATOM 796 O O . ALA A 1 96 ? 13.318 0.562 -15.623 1.00 95.56 96 ALA A O 1
ATOM 797 N N . ILE A 1 97 ? 15.503 0.185 -15.287 1.00 97.38 97 ILE A N 1
ATOM 798 C CA . ILE A 1 97 ? 15.352 -0.040 -13.837 1.00 97.38 97 ILE A CA 1
ATOM 799 C C . ILE A 1 97 ? 14.848 1.231 -13.141 1.00 97.38 97 ILE A C 1
ATOM 801 O O . ILE A 1 97 ? 13.925 1.162 -12.338 1.00 97.38 97 ILE A O 1
ATOM 805 N N . LEU A 1 98 ? 15.425 2.394 -13.461 1.00 97.69 98 LEU A N 1
ATOM 806 C CA . LEU A 1 98 ? 15.021 3.659 -12.850 1.00 97.69 98 LEU A CA 1
ATOM 807 C C . LEU A 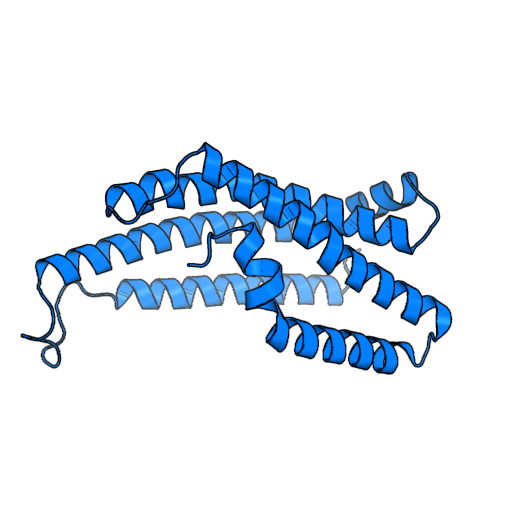1 98 ? 13.614 4.059 -13.301 1.00 97.69 98 LEU A C 1
ATOM 809 O O . LEU A 1 98 ? 12.832 4.503 -12.470 1.00 97.69 98 LEU A O 1
ATOM 813 N N . ALA A 1 99 ? 13.270 3.844 -14.574 1.00 98.00 99 ALA A N 1
ATOM 814 C CA . ALA A 1 99 ? 11.926 4.097 -15.086 1.00 98.00 99 ALA A CA 1
ATOM 815 C C . ALA A 1 99 ? 10.880 3.259 -14.331 1.00 98.00 99 ALA A C 1
ATOM 817 O O . ALA A 1 99 ? 9.890 3.799 -13.848 1.00 98.00 99 ALA A O 1
ATOM 818 N N . ALA A 1 100 ? 11.133 1.964 -14.121 1.00 97.62 100 ALA A N 1
ATOM 819 C CA . ALA A 1 100 ? 10.233 1.118 -13.342 1.00 97.62 100 ALA A CA 1
ATOM 820 C C . ALA A 1 100 ? 10.131 1.560 -11.871 1.00 97.62 100 ALA A C 1
ATOM 822 O O . ALA A 1 100 ? 9.030 1.632 -11.327 1.00 97.62 100 ALA A O 1
ATOM 823 N N . LEU A 1 101 ? 11.255 1.896 -11.227 1.00 98.19 101 LEU A N 1
ATOM 824 C CA . LEU A 1 101 ? 11.250 2.404 -9.850 1.00 98.19 101 LEU A CA 1
ATOM 825 C C . LEU A 1 101 ? 10.461 3.711 -9.720 1.00 98.19 101 LEU A C 1
ATOM 827 O O . LEU A 1 101 ? 9.717 3.874 -8.758 1.00 98.19 101 LEU A O 1
ATOM 831 N N . LEU A 1 102 ? 10.584 4.619 -10.691 1.00 98.31 102 LEU A N 1
ATOM 832 C CA . LEU A 1 102 ? 9.805 5.856 -10.738 1.00 98.31 102 LEU A CA 1
ATOM 833 C C . LEU A 1 102 ? 8.321 5.573 -10.965 1.00 98.31 102 LEU A C 1
ATOM 835 O O . LEU A 1 102 ? 7.494 6.115 -10.240 1.00 98.31 102 LEU A O 1
ATOM 839 N N . PHE A 1 103 ? 7.981 4.698 -11.914 1.00 98.44 103 PHE A N 1
ATOM 840 C CA . PHE A 1 103 ? 6.601 4.301 -12.186 1.00 98.44 103 PHE A CA 1
ATOM 841 C C . PHE A 1 103 ? 5.917 3.765 -10.921 1.00 98.44 103 PHE A C 1
ATOM 843 O O . PHE A 1 103 ? 4.917 4.322 -10.466 1.00 98.44 103 PHE A O 1
ATOM 850 N N . PHE A 1 104 ? 6.490 2.729 -10.300 1.00 98.00 104 PHE A N 1
ATOM 851 C CA . PHE A 1 104 ? 5.922 2.144 -9.086 1.00 98.00 104 PHE A CA 1
ATOM 852 C C . PHE A 1 104 ? 6.005 3.099 -7.891 1.00 98.00 104 PHE A C 1
ATOM 854 O O . PHE A 1 104 ? 5.089 3.122 -7.074 1.00 98.00 104 PHE A O 1
ATOM 861 N N . GLY A 1 105 ? 7.048 3.929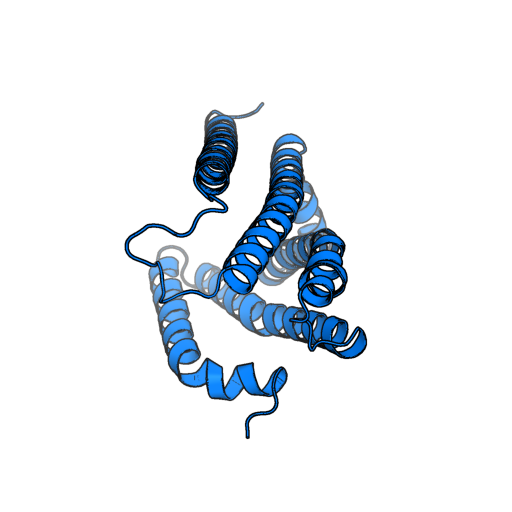 -7.807 1.00 98.00 105 GLY A N 1
ATOM 862 C CA . GLY A 1 105 ? 7.189 4.955 -6.777 1.00 98.00 105 GLY A CA 1
ATOM 863 C C . GLY A 1 105 ? 6.083 6.010 -6.835 1.00 98.00 105 GLY A C 1
ATOM 864 O O . GLY A 1 105 ? 5.489 6.321 -5.806 1.00 98.00 105 GLY A O 1
ATOM 865 N N . ILE A 1 106 ? 5.749 6.515 -8.028 1.00 97.94 106 ILE A N 1
ATOM 866 C CA . ILE A 1 106 ? 4.655 7.478 -8.229 1.00 97.94 106 ILE A CA 1
ATOM 867 C C . ILE A 1 106 ? 3.317 6.851 -7.828 1.00 97.94 106 ILE A C 1
ATOM 869 O O . ILE A 1 106 ? 2.568 7.457 -7.062 1.00 97.94 106 ILE A O 1
ATOM 873 N N . ILE A 1 107 ? 3.033 5.629 -8.294 1.00 97.38 107 ILE A N 1
ATOM 874 C CA . ILE A 1 107 ? 1.798 4.911 -7.944 1.00 97.38 107 ILE A CA 1
ATOM 875 C C . ILE A 1 107 ? 1.709 4.681 -6.429 1.00 97.38 107 ILE A C 1
ATOM 877 O O . ILE A 1 107 ? 0.669 4.951 -5.830 1.00 97.38 107 ILE A O 1
ATOM 881 N N . MET A 1 108 ? 2.797 4.236 -5.794 1.00 96.06 108 MET A N 1
ATOM 882 C CA . MET A 1 108 ? 2.847 3.984 -4.352 1.00 96.06 108 MET A CA 1
ATOM 883 C C . MET A 1 108 ? 2.616 5.264 -3.542 1.00 96.06 108 MET A C 1
ATOM 885 O O . MET A 1 108 ? 1.825 5.256 -2.601 1.00 96.06 108 MET A O 1
ATOM 889 N N . LEU A 1 109 ? 3.270 6.370 -3.909 1.00 97.38 109 LEU A N 1
ATOM 890 C CA . LEU A 1 109 ? 3.098 7.654 -3.228 1.00 97.38 109 LEU A CA 1
ATOM 891 C C . LEU A 1 109 ? 1.676 8.192 -3.393 1.00 97.38 109 LEU A C 1
ATOM 893 O O . LEU A 1 109 ? 1.067 8.601 -2.407 1.00 97.38 109 LEU A O 1
ATOM 897 N N . ALA A 1 110 ? 1.121 8.141 -4.607 1.00 97.12 110 ALA A N 1
ATOM 898 C CA . ALA A 1 110 ? -0.260 8.544 -4.854 1.00 97.12 110 ALA A CA 1
ATOM 899 C C . ALA A 1 110 ? -1.244 7.693 -4.034 1.00 97.12 110 ALA A C 1
ATOM 901 O O . ALA A 1 110 ? -2.119 8.239 -3.364 1.00 97.12 110 ALA A O 1
ATOM 902 N N . SER A 1 111 ? -1.060 6.370 -4.017 1.00 94.94 111 SER A N 1
ATOM 903 C CA . SER A 1 111 ? -1.886 5.455 -3.226 1.00 94.94 111 SER A CA 1
ATOM 904 C C . SER A 1 111 ? -1.785 5.732 -1.726 1.00 94.94 111 SER A C 1
ATOM 906 O O . SER A 1 111 ? -2.802 5.700 -1.038 1.00 94.94 111 SER A O 1
ATOM 908 N N . ASN A 1 112 ? -0.586 6.013 -1.207 1.00 95.00 112 ASN A N 1
ATOM 909 C CA . ASN A 1 112 ? -0.409 6.344 0.204 1.00 95.00 112 ASN A CA 1
ATOM 910 C C . ASN A 1 112 ? -1.136 7.651 0.548 1.00 95.00 112 ASN A C 1
ATOM 912 O O . ASN A 1 112 ? -1.921 7.669 1.490 1.00 95.00 112 ASN A O 1
ATOM 916 N N . ILE A 1 113 ? -0.968 8.701 -0.265 1.00 96.81 113 ILE A N 1
ATOM 917 C CA . ILE A 1 113 ? -1.635 9.998 -0.069 1.00 96.81 113 ILE A CA 1
ATOM 918 C C . ILE A 1 113 ? -3.160 9.848 -0.048 1.00 96.81 113 ILE A C 1
ATOM 920 O O . ILE A 1 113 ? -3.818 10.403 0.830 1.00 96.81 113 ILE A O 1
ATOM 924 N N . LEU A 1 114 ? -3.723 9.081 -0.983 1.00 96.19 114 LEU A N 1
ATOM 925 C CA . LEU A 1 114 ? -5.168 8.841 -1.058 1.00 96.19 114 LEU A CA 1
ATOM 926 C C . LEU A 1 114 ? -5.681 7.998 0.121 1.00 96.19 114 LEU A C 1
ATOM 928 O O . LEU A 1 114 ? -6.834 8.145 0.517 1.00 96.19 114 LEU A O 1
ATOM 932 N N . GLY A 1 115 ? -4.825 7.155 0.706 1.00 96.12 115 GLY A N 1
ATOM 933 C CA . GLY A 1 115 ? -5.134 6.347 1.885 1.00 96.12 115 GLY A CA 1
ATOM 934 C C . GLY A 1 115 ? -5.063 7.105 3.216 1.00 96.12 115 GLY A C 1
ATOM 935 O O . GLY A 1 115 ? -5.792 6.754 4.142 1.00 96.12 115 GLY A O 1
ATOM 936 N N . ILE A 1 116 ? -4.239 8.159 3.320 1.00 96.81 116 ILE A N 1
ATOM 937 C CA . ILE A 1 116 ? -4.016 8.907 4.575 1.00 96.81 116 ILE A CA 1
ATOM 938 C C . ILE A 1 116 ? -5.323 9.328 5.267 1.00 96.81 116 ILE A C 1
ATOM 940 O O . ILE A 1 116 ? -5.429 9.078 6.468 1.00 96.81 116 ILE A O 1
ATOM 944 N N . PRO A 1 117 ? -6.326 9.929 4.590 1.00 97.50 117 PRO A N 1
ATOM 945 C CA . PRO A 1 117 ? -7.562 10.346 5.252 1.00 97.50 117 PRO A CA 1
ATOM 946 C C . PRO A 1 117 ? -8.291 9.195 5.953 1.00 97.50 117 PRO A C 1
ATOM 948 O O . PRO A 1 117 ? -8.786 9.374 7.065 1.00 97.50 117 PRO A O 1
ATOM 951 N N . PHE A 1 118 ? -8.315 8.008 5.338 1.00 97.75 118 PHE A N 1
ATOM 952 C CA . PHE A 1 118 ? -8.950 6.822 5.912 1.00 97.75 118 PHE A CA 1
ATOM 953 C C . PHE A 1 118 ? -8.152 6.288 7.095 1.00 97.75 118 PHE A C 1
ATOM 955 O O . PHE A 1 118 ? -8.736 6.050 8.144 1.00 97.75 118 PHE A O 1
ATOM 962 N N . SER A 1 119 ? -6.826 6.186 6.972 1.00 97.12 119 SER A N 1
ATOM 963 C CA . SER A 1 119 ? -5.960 5.745 8.074 1.00 97.12 119 SER A CA 1
ATOM 964 C C . SER A 1 119 ? -6.021 6.691 9.278 1.00 97.12 119 SER A C 1
ATOM 966 O O . SER A 1 119 ? -6.014 6.249 10.423 1.00 97.12 119 SER A O 1
ATOM 968 N N . VAL A 1 120 ? -6.108 8.003 9.035 1.00 98.00 120 VAL A N 1
ATOM 969 C CA . VAL A 1 120 ? -6.279 9.008 10.094 1.00 98.00 120 VAL A CA 1
ATOM 970 C C . VAL A 1 120 ? -7.638 8.853 10.772 1.00 98.00 120 VAL A C 1
ATOM 972 O O . VAL A 1 120 ? -7.706 8.895 11.998 1.00 98.00 120 VAL A O 1
ATOM 975 N N . TYR A 1 121 ? -8.710 8.665 9.999 1.00 98.06 121 TYR A N 1
ATOM 976 C CA . TYR A 1 121 ? -10.046 8.454 10.552 1.00 98.06 121 TYR A CA 1
ATOM 977 C C . TYR A 1 121 ? -10.119 7.163 11.377 1.00 98.06 121 TYR A C 1
ATOM 979 O O . TYR A 1 121 ? -10.626 7.173 12.494 1.00 98.06 121 TYR A O 1
ATOM 987 N N . ASP A 1 122 ? -9.553 6.075 10.866 1.00 97.75 122 ASP A N 1
ATOM 988 C CA . ASP A 1 122 ? -9.449 4.800 11.570 1.00 97.75 122 ASP A CA 1
ATOM 989 C C . ASP A 1 122 ? -8.752 4.971 12.930 1.00 97.75 122 ASP A C 1
ATOM 991 O O . ASP A 1 122 ? -9.365 4.779 13.978 1.00 97.75 122 ASP A O 1
ATOM 995 N N . THR A 1 123 ? -7.514 5.478 12.932 1.00 97.50 123 THR A N 1
ATOM 996 C CA . THR A 1 123 ? -6.683 5.571 14.144 1.00 97.50 123 THR A CA 1
ATOM 997 C C . THR A 1 123 ? -7.165 6.622 15.150 1.00 97.50 123 THR A C 1
ATOM 999 O O . THR A 1 123 ? -7.143 6.386 16.355 1.00 97.50 123 THR A O 1
ATOM 1002 N N . PHE A 1 124 ? -7.569 7.811 14.695 1.00 98.12 124 PHE A N 1
ATOM 1003 C CA . PHE A 1 124 ? -7.848 8.938 15.598 1.00 98.12 124 PHE A CA 1
ATOM 1004 C C . PHE A 1 124 ? -9.337 9.197 15.831 1.00 98.12 124 PHE A C 1
ATOM 1006 O O . PHE A 1 124 ? -9.675 10.029 16.671 1.00 98.12 124 PHE A O 1
ATOM 1013 N N . VAL A 1 125 ? -10.231 8.508 15.112 1.00 97.69 125 VAL A N 1
ATOM 1014 C CA . VAL A 1 125 ? -11.681 8.605 15.333 1.00 97.69 125 VAL A CA 1
ATOM 1015 C C . VAL A 1 125 ? -12.244 7.267 15.783 1.00 97.69 125 VAL A C 1
ATOM 1017 O O . VAL A 1 125 ? -12.847 7.216 16.853 1.00 97.69 125 VAL A O 1
ATOM 1020 N N . ILE A 1 126 ? -12.050 6.189 15.017 1.00 97.50 126 ILE A N 1
ATOM 1021 C CA . 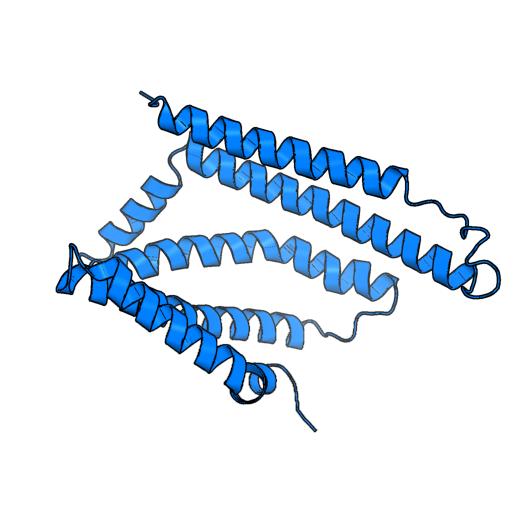ILE A 1 126 ? -12.645 4.891 15.364 1.00 97.50 126 ILE A CA 1
ATOM 1022 C C . ILE A 1 126 ? -11.906 4.266 16.551 1.00 97.50 126 ILE A C 1
ATOM 1024 O O . ILE A 1 126 ? -12.498 4.076 17.611 1.00 97.50 126 ILE A O 1
ATOM 1028 N N . GLU A 1 127 ? -10.606 4.011 16.430 1.00 96.94 127 GLU A N 1
ATOM 1029 C CA . GLU A 1 127 ? -9.807 3.386 17.492 1.00 96.94 127 GLU A CA 1
ATOM 1030 C C . GLU A 1 127 ? -9.850 4.194 18.803 1.00 96.94 127 GLU A C 1
ATOM 1032 O O . GLU A 1 127 ? -9.949 3.621 19.892 1.00 96.94 127 GLU A O 1
ATOM 1037 N N . GLU A 1 128 ? -9.843 5.530 18.718 1.00 96.31 128 GLU A N 1
ATOM 1038 C CA . GLU A 1 128 ? -9.979 6.418 19.881 1.00 96.31 128 GLU A CA 1
ATOM 1039 C C . GLU A 1 128 ? -11.355 6.271 20.547 1.00 96.31 128 GLU A C 1
ATOM 1041 O O . GLU A 1 128 ? -11.446 6.091 21.762 1.00 96.31 128 GLU A O 1
ATOM 1046 N N . LYS A 1 129 ? -12.438 6.253 19.758 1.00 96.12 129 LYS A N 1
ATOM 1047 C CA . LYS A 1 129 ? -13.810 6.079 20.257 1.00 96.12 129 LYS A CA 1
ATOM 1048 C C . LYS A 1 129 ? -14.003 4.772 21.024 1.00 96.12 129 LYS A C 1
ATOM 1050 O O . LYS A 1 129 ? -14.782 4.733 21.978 1.00 96.12 129 LYS A O 1
ATOM 1055 N N . PHE A 1 130 ? -13.315 3.703 20.628 1.00 95.19 130 PHE A N 1
ATOM 1056 C CA . PHE A 1 130 ? -13.392 2.411 21.311 1.00 95.19 130 PHE A CA 1
ATOM 1057 C C . PHE A 1 130 ? -12.318 2.223 22.401 1.00 95.19 130 PHE A C 1
ATOM 1059 O O . PHE A 1 130 ? -12.387 1.246 23.154 1.00 95.19 130 PHE A O 1
ATOM 1066 N N . GLY A 1 131 ? -11.404 3.187 22.572 1.00 94.50 131 GLY A N 1
ATOM 1067 C CA . GLY A 1 131 ? -10.352 3.192 23.599 1.00 94.50 131 GLY A CA 1
ATOM 1068 C C . GLY A 1 131 ? -9.129 2.331 23.263 1.00 94.50 131 GLY A C 1
ATOM 1069 O O . GLY A 1 131 ? -8.310 2.033 24.143 1.00 94.50 131 GLY A O 1
ATOM 1070 N N . PHE A 1 132 ? -9.012 1.916 22.004 1.00 94.56 132 PHE A N 1
ATOM 1071 C CA . PHE A 1 132 ? -7.943 1.060 21.499 1.00 94.56 132 PHE A CA 1
ATOM 1072 C C . PHE A 1 132 ? -6.732 1.852 21.010 1.00 94.56 132 PHE A C 1
ATOM 1074 O O . PHE A 1 132 ? -5.615 1.337 21.074 1.00 94.56 132 PHE A O 1
ATOM 1081 N N . ASN A 1 133 ? -6.907 3.121 20.628 1.00 96.12 133 ASN A N 1
ATOM 1082 C CA . ASN A 1 133 ? -5.790 3.944 20.185 1.00 96.12 133 ASN A CA 1
ATOM 1083 C C . ASN A 1 133 ? -4.730 4.106 21.296 1.00 96.12 133 ASN A C 1
ATOM 1085 O O . ASN A 1 133 ? -5.016 4.496 22.433 1.00 96.12 133 ASN A O 1
ATOM 1089 N N . LYS A 1 134 ? -3.479 3.788 20.951 1.00 93.88 134 LYS A N 1
ATOM 1090 C CA . LYS A 1 134 ? -2.270 4.021 21.766 1.00 93.88 134 LYS A CA 1
ATOM 1091 C C . LYS A 1 134 ? -1.225 4.851 21.016 1.00 93.88 134 LYS A C 1
ATOM 1093 O O . LYS A 1 134 ? -0.106 5.028 21.496 1.00 93.88 134 LYS A O 1
ATOM 1098 N N . THR A 1 135 ? -1.586 5.361 19.845 1.00 94.75 135 THR A N 1
ATOM 1099 C CA . THR A 1 135 ? -0.705 6.065 18.921 1.00 94.75 135 THR A CA 1
ATOM 1100 C C . THR A 1 135 ? -0.917 7.570 19.036 1.00 94.75 135 THR A C 1
ATOM 1102 O O . THR A 1 135 ? -2.027 8.067 19.207 1.00 94.75 135 THR A O 1
ATOM 1105 N N . THR A 1 136 ? 0.171 8.329 18.913 1.00 95.88 136 THR A N 1
ATOM 1106 C CA . THR A 1 136 ? 0.119 9.796 18.825 1.00 95.88 136 THR A CA 1
ATOM 1107 C C . THR A 1 136 ? 0.318 10.247 17.378 1.00 95.88 136 THR A C 1
ATOM 1109 O O . THR A 1 136 ? 0.964 9.527 16.613 1.00 95.88 136 THR A O 1
ATOM 1112 N N . PRO A 1 137 ? -0.123 11.458 16.986 1.00 96.19 137 PRO A N 1
ATOM 1113 C CA . PRO A 1 137 ? 0.108 11.978 15.633 1.00 96.19 137 PRO A CA 1
ATOM 1114 C C . PRO A 1 137 ? 1.583 11.955 15.205 1.00 96.19 137 PRO A C 1
ATOM 1116 O O . PRO A 1 137 ? 1.900 11.654 14.056 1.00 96.19 137 PRO A O 1
ATOM 1119 N N . LYS A 1 138 ? 2.506 12.204 16.145 1.00 96.38 138 LYS A N 1
ATOM 1120 C CA . LYS A 1 138 ? 3.952 12.135 15.892 1.00 96.38 138 LYS A CA 1
ATOM 1121 C C . LYS A 1 138 ? 4.414 10.714 15.556 1.00 96.38 138 LYS A C 1
ATOM 1123 O O . LYS A 1 138 ? 5.203 10.546 14.630 1.00 96.38 138 LYS A O 1
ATOM 1128 N N . ILE A 1 139 ? 3.944 9.717 16.309 1.00 95.31 139 ILE A N 1
ATOM 1129 C CA . ILE A 1 139 ? 4.268 8.303 16.063 1.00 95.31 139 ILE A CA 1
ATOM 1130 C C . ILE A 1 139 ? 3.665 7.870 14.726 1.00 95.31 139 ILE A C 1
ATOM 1132 O O . ILE A 1 139 ? 4.388 7.364 13.879 1.00 95.31 139 ILE A O 1
ATOM 1136 N N . PHE A 1 140 ? 2.393 8.197 14.486 1.00 96.50 140 PHE A N 1
ATOM 1137 C CA . PHE A 1 140 ? 1.688 7.873 13.246 1.00 96.50 140 PHE A CA 1
ATOM 1138 C C . PHE A 1 140 ? 2.436 8.359 11.996 1.00 96.50 140 PHE A C 1
ATOM 1140 O O . PHE A 1 140 ? 2.735 7.568 11.105 1.00 96.50 140 PHE A O 1
ATOM 1147 N N . ILE A 1 141 ? 2.800 9.647 11.940 1.00 96.81 141 ILE A N 1
ATOM 1148 C CA . ILE A 1 141 ? 3.532 10.205 10.790 1.00 96.81 141 ILE A CA 1
ATOM 1149 C C . ILE A 1 141 ? 4.927 9.583 10.681 1.00 96.81 141 ILE A C 1
ATOM 1151 O O . ILE A 1 141 ? 5.375 9.253 9.582 1.00 96.81 141 ILE A O 1
ATOM 1155 N N . SER A 1 142 ? 5.620 9.405 11.811 1.00 96.44 142 SER A N 1
ATOM 1156 C CA . SER A 1 142 ? 6.945 8.787 11.809 1.00 96.44 142 SER A CA 1
ATOM 1157 C C . SER A 1 142 ? 6.907 7.369 11.245 1.00 96.44 142 SER A C 1
ATOM 1159 O O . SER A 1 142 ? 7.813 7.003 10.500 1.00 96.44 142 SER A O 1
ATOM 1161 N N . ASP A 1 143 ? 5.901 6.575 11.594 1.00 95.88 143 ASP A N 1
ATOM 1162 C CA . ASP A 1 143 ? 5.803 5.187 11.155 1.00 95.88 143 ASP A CA 1
ATOM 1163 C C . ASP A 1 143 ? 5.368 5.087 9.692 1.00 95.88 143 ASP A C 1
ATOM 1165 O O . ASP A 1 143 ? 5.913 4.261 8.962 1.00 95.88 143 ASP A O 1
ATOM 1169 N N . GLN A 1 144 ? 4.511 5.996 9.212 1.00 95.25 144 GLN A N 1
ATOM 1170 C CA . GLN A 1 144 ? 4.211 6.121 7.780 1.00 95.25 144 GLN A CA 1
ATOM 1171 C C . GLN A 1 144 ? 5.475 6.417 6.958 1.00 95.25 144 GLN A C 1
ATOM 1173 O O . GLN A 1 144 ? 5.749 5.737 5.969 1.00 95.25 144 GLN A O 1
ATOM 1178 N N . LEU A 1 145 ? 6.297 7.379 7.390 1.00 96.44 145 LEU A N 1
ATOM 1179 C CA . LEU A 1 145 ? 7.539 7.726 6.690 1.00 96.44 145 LEU A CA 1
ATOM 1180 C C . LEU A 1 145 ? 8.569 6.591 6.728 1.00 96.44 145 LEU A C 1
ATOM 1182 O O . LEU A 1 145 ? 9.173 6.281 5.701 1.00 96.44 145 LEU A O 1
ATOM 1186 N N . LYS A 1 146 ? 8.754 5.937 7.883 1.00 96.12 146 LYS A N 1
ATOM 1187 C CA . LYS A 1 146 ? 9.619 4.750 7.991 1.00 96.12 146 LYS A CA 1
ATOM 1188 C C . LYS A 1 146 ? 9.132 3.628 7.078 1.00 96.12 146 LYS A C 1
ATOM 1190 O O . LYS A 1 146 ? 9.951 3.016 6.401 1.00 96.12 146 LYS A O 1
ATOM 1195 N N . GLY A 1 147 ? 7.822 3.381 7.039 1.00 95.75 147 GLY A N 1
ATOM 1196 C CA . GLY A 1 147 ? 7.203 2.380 6.174 1.00 95.75 147 GLY A CA 1
ATOM 1197 C C . GLY A 1 147 ? 7.461 2.656 4.695 1.00 95.75 147 GLY A C 1
ATOM 1198 O O . GLY A 1 147 ? 7.904 1.761 3.979 1.00 95.75 147 GLY A O 1
ATOM 1199 N N . LEU A 1 148 ? 7.279 3.905 4.253 1.00 95.94 148 LEU A N 1
ATOM 1200 C CA . LEU A 1 148 ? 7.566 4.322 2.876 1.00 95.94 148 LEU A CA 1
ATOM 1201 C C . LEU A 1 148 ? 9.044 4.154 2.515 1.00 95.94 148 LEU A C 1
ATOM 1203 O O . LEU A 1 148 ? 9.357 3.603 1.461 1.00 95.94 148 LEU A O 1
ATOM 1207 N N . LEU A 1 149 ? 9.957 4.591 3.387 1.00 96.56 149 LEU A N 1
ATOM 1208 C CA . LEU A 1 149 ? 11.398 4.444 3.164 1.00 96.56 149 LEU A CA 1
ATOM 1209 C C . LEU A 1 149 ? 11.808 2.973 3.105 1.00 96.56 149 LEU A C 1
ATOM 1211 O O . LEU A 1 149 ? 12.547 2.569 2.209 1.00 96.56 149 LEU A O 1
ATOM 1215 N N . LEU A 1 150 ? 11.302 2.159 4.029 1.00 96.12 150 LEU A N 1
ATOM 1216 C CA . LEU A 1 150 ? 11.595 0.736 4.068 1.00 96.12 150 LEU A CA 1
ATOM 1217 C C . LEU A 1 150 ? 11.048 0.020 2.828 1.00 96.12 150 LEU A C 1
ATOM 1219 O O . LEU A 1 150 ? 11.760 -0.777 2.222 1.00 96.12 150 LEU A O 1
ATOM 1223 N N . GLY A 1 151 ? 9.820 0.340 2.416 1.00 95.44 151 GLY A N 1
ATOM 1224 C CA . GLY A 1 151 ? 9.214 -0.174 1.189 1.00 95.44 151 GLY A CA 1
ATOM 1225 C C . GLY A 1 151 ? 10.003 0.225 -0.058 1.00 95.44 151 GLY A C 1
ATOM 1226 O O . GLY A 1 151 ? 10.265 -0.619 -0.913 1.00 95.44 151 GLY A O 1
ATOM 1227 N N . ALA A 1 152 ? 10.466 1.475 -0.136 1.00 96.00 152 ALA A N 1
ATOM 1228 C CA . ALA A 1 152 ? 11.292 1.949 -1.242 1.00 96.00 152 ALA A CA 1
ATOM 1229 C C . ALA A 1 152 ? 12.652 1.236 -1.302 1.00 96.00 152 ALA A C 1
ATOM 1231 O O . ALA A 1 152 ? 13.086 0.833 -2.378 1.00 96.00 152 ALA A O 1
ATOM 1232 N N . VAL A 1 153 ? 13.316 1.036 -0.160 1.00 96.88 153 VAL A N 1
ATOM 1233 C CA . VAL A 1 153 ? 14.631 0.380 -0.108 1.00 96.88 153 VAL A CA 1
ATOM 1234 C C . VAL A 1 153 ? 14.513 -1.120 -0.368 1.00 96.88 153 VAL A C 1
ATOM 1236 O O . VAL A 1 153 ? 15.196 -1.649 -1.242 1.00 96.88 153 VAL A O 1
ATOM 1239 N N . ILE A 1 154 ? 13.644 -1.812 0.368 1.00 96.50 154 ILE A N 1
ATOM 1240 C CA . ILE A 1 154 ? 13.518 -3.269 0.295 1.00 96.50 154 ILE A CA 1
ATOM 1241 C C . ILE A 1 154 ? 12.728 -3.679 -0.948 1.00 96.50 154 ILE A C 1
ATOM 1243 O O . ILE A 1 154 ? 13.219 -4.453 -1.767 1.00 96.50 154 ILE A O 1
ATOM 1247 N N . GLY A 1 155 ? 11.515 -3.149 -1.105 1.00 96.31 155 GLY A N 1
ATOM 1248 C CA . GLY A 1 155 ? 10.647 -3.459 -2.240 1.00 96.31 155 GLY A CA 1
ATOM 1249 C C . GLY A 1 155 ? 11.221 -2.936 -3.553 1.00 96.31 155 GLY A C 1
ATOM 1250 O O . GLY A 1 155 ? 11.302 -3.685 -4.525 1.00 96.31 155 GLY A O 1
ATOM 1251 N N . GLY A 1 156 ? 11.699 -1.688 -3.572 1.00 97.44 156 GLY A N 1
ATOM 1252 C CA . GLY A 1 156 ? 12.378 -1.127 -4.741 1.00 97.44 156 GLY A CA 1
ATOM 1253 C C . GLY A 1 156 ? 13.683 -1.858 -5.068 1.00 97.44 156 GLY A C 1
ATOM 1254 O O . GLY A 1 156 ? 13.929 -2.169 -6.230 1.00 97.44 156 GLY A O 1
ATOM 1255 N N . GLY A 1 157 ? 14.486 -2.227 -4.066 1.00 97.81 157 GLY A N 1
ATOM 1256 C CA . GLY A 1 157 ? 15.692 -3.033 -4.270 1.00 97.81 157 GLY A CA 1
ATOM 1257 C C . GLY A 1 157 ? 15.398 -4.406 -4.882 1.00 97.81 157 GLY A C 1
ATOM 1258 O O . GLY A 1 157 ? 16.047 -4.804 -5.851 1.00 97.81 157 GLY A O 1
ATOM 1259 N N . LEU A 1 158 ? 14.380 -5.109 -4.373 1.00 97.62 158 LEU A N 1
ATOM 1260 C CA . LEU A 1 158 ? 13.953 -6.397 -4.922 1.00 97.62 158 LEU A CA 1
ATOM 1261 C C . LEU A 1 158 ? 13.408 -6.250 -6.350 1.00 97.62 158 LEU A C 1
ATOM 1263 O O . LEU A 1 158 ? 13.764 -7.038 -7.225 1.00 97.62 158 LEU A O 1
ATOM 1267 N N . LEU A 1 159 ? 12.600 -5.221 -6.618 1.00 97.62 159 LEU A N 1
ATOM 1268 C CA . LEU A 1 159 ? 12.105 -4.925 -7.963 1.00 97.62 159 LEU A CA 1
ATOM 1269 C C . LEU A 1 159 ? 13.259 -4.646 -8.936 1.00 97.62 159 LEU A C 1
ATOM 1271 O O . LEU A 1 159 ? 13.300 -5.207 -10.031 1.00 97.62 159 LEU A O 1
ATOM 1275 N N . ALA A 1 160 ? 14.225 -3.823 -8.526 1.00 98.00 160 ALA A N 1
ATOM 1276 C CA . ALA A 1 160 ? 15.412 -3.526 -9.318 1.00 98.00 160 ALA A CA 1
ATOM 1277 C C . ALA A 1 160 ? 16.221 -4.794 -9.624 1.00 98.00 160 ALA A C 1
ATOM 1279 O O . ALA A 1 160 ? 16.659 -4.979 -10.761 1.00 98.00 160 ALA A O 1
ATOM 1280 N N . LEU A 1 161 ? 16.364 -5.695 -8.646 1.00 97.69 161 LEU A N 1
ATOM 1281 C CA . LEU A 1 161 ? 17.023 -6.986 -8.825 1.00 97.69 161 LEU A CA 1
ATOM 1282 C C . LEU A 1 161 ? 16.283 -7.872 -9.838 1.00 97.69 161 LEU A C 1
ATOM 1284 O O . LEU A 1 161 ? 16.920 -8.450 -10.716 1.00 97.69 161 LEU A O 1
ATOM 1288 N N . ILE A 1 162 ? 14.953 -7.956 -9.761 1.00 97.25 162 ILE A N 1
ATOM 1289 C CA . ILE A 1 162 ? 14.144 -8.741 -10.708 1.00 97.25 162 ILE A CA 1
ATOM 1290 C C . ILE A 1 162 ? 14.314 -8.207 -12.136 1.00 97.25 162 ILE A C 1
ATOM 1292 O O . ILE A 1 162 ? 14.546 -8.985 -13.063 1.00 97.25 162 ILE A O 1
ATOM 1296 N N . ILE A 1 163 ? 14.258 -6.885 -12.323 1.00 96.25 163 ILE A N 1
ATOM 1297 C CA . ILE A 1 163 ? 14.441 -6.264 -13.644 1.00 96.25 163 IL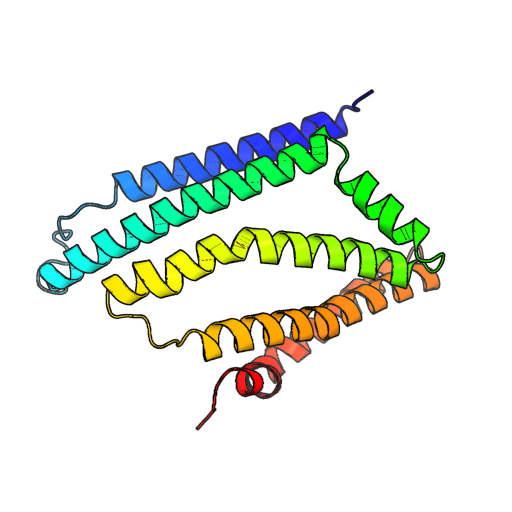E A CA 1
ATOM 1298 C C . ILE A 1 163 ? 15.869 -6.483 -14.152 1.00 96.25 163 ILE A C 1
ATOM 1300 O O . ILE A 1 163 ? 16.069 -6.782 -15.329 1.00 96.25 163 ILE A O 1
ATOM 1304 N N . PHE A 1 164 ? 16.867 -6.386 -13.274 1.00 97.00 164 PHE A N 1
ATOM 1305 C CA . PHE A 1 164 ? 18.252 -6.690 -13.618 1.00 97.00 164 PHE A CA 1
ATOM 1306 C C . PHE A 1 164 ? 18.418 -8.141 -14.097 1.00 97.00 164 PHE A C 1
ATOM 1308 O O . PHE A 1 164 ? 19.022 -8.382 -15.145 1.00 97.00 164 PHE A O 1
ATOM 1315 N N . ILE A 1 165 ? 17.836 -9.107 -13.378 1.00 96.69 165 ILE A N 1
ATOM 1316 C CA . ILE A 1 165 ? 17.826 -10.523 -13.771 1.00 96.69 165 ILE A CA 1
ATOM 1317 C C . ILE A 1 165 ? 17.168 -10.687 -15.143 1.00 96.69 165 ILE A C 1
ATOM 1319 O O . ILE A 1 165 ? 17.733 -11.355 -16.014 1.00 96.69 165 ILE A O 1
ATOM 1323 N N . TYR A 1 166 ? 16.018 -10.045 -15.360 1.00 95.50 166 TYR A N 1
ATOM 1324 C CA . TYR A 1 166 ? 15.314 -10.059 -16.641 1.00 95.50 166 TYR A CA 1
ATOM 1325 C C . TYR A 1 166 ? 16.192 -9.565 -17.793 1.00 95.50 166 TYR A C 1
ATOM 1327 O O . TYR A 1 166 ? 16.341 -10.266 -18.794 1.00 95.50 166 TYR A O 1
ATOM 1335 N N . GLN A 1 167 ? 16.862 -8.423 -17.630 1.00 94.88 167 GLN A N 1
ATOM 1336 C CA . GLN A 1 167 ? 17.747 -7.875 -18.661 1.00 94.88 167 GLN A CA 1
ATOM 1337 C C . GLN A 1 167 ? 18.939 -8.781 -18.988 1.00 94.88 167 GLN A C 1
ATOM 1339 O O . GLN A 1 167 ? 19.408 -8.780 -20.125 1.00 94.88 167 GLN A O 1
ATOM 1344 N N . LYS A 1 168 ? 19.445 -9.542 -18.010 1.00 95.06 168 LYS A N 1
ATOM 1345 C CA . LYS A 1 168 ? 20.618 -10.411 -18.190 1.00 95.06 168 LYS A CA 1
ATOM 1346 C C . LYS A 1 168 ? 20.296 -11.792 -18.741 1.00 95.06 168 LYS A C 1
ATOM 1348 O O . LYS A 1 168 ? 21.108 -12.344 -19.473 1.00 95.06 168 LYS A O 1
ATOM 1353 N N . THR A 1 169 ? 19.157 -12.360 -18.363 1.00 93.19 169 THR A N 1
ATOM 1354 C CA . THR A 1 169 ? 18.854 -13.782 -18.607 1.00 93.19 169 THR A CA 1
ATOM 1355 C C . THR A 1 169 ? 17.701 -14.001 -19.579 1.00 93.19 169 THR A C 1
ATOM 1357 O O . THR A 1 169 ? 17.571 -15.105 -20.108 1.00 93.19 169 THR A O 1
ATOM 1360 N N . GLN A 1 170 ? 16.897 -12.962 -19.838 1.00 90.19 170 GLN A N 1
ATOM 1361 C CA . GLN A 1 170 ? 15.780 -12.943 -20.785 1.00 90.19 170 GLN A CA 1
ATOM 1362 C C . GLN A 1 170 ? 14.887 -14.181 -20.648 1.00 90.19 170 GLN A C 1
ATOM 1364 O O . GLN A 1 170 ? 14.072 -14.220 -19.743 1.00 90.19 170 GLN A O 1
ATOM 1369 N N . ASN A 1 171 ? 15.052 -15.224 -21.462 1.00 92.19 171 ASN A N 1
ATOM 1370 C CA . ASN A 1 171 ? 14.173 -16.401 -21.462 1.00 92.19 171 ASN A CA 1
ATOM 1371 C C . ASN A 1 171 ? 14.149 -17.186 -20.137 1.00 92.19 171 ASN A C 1
ATOM 1373 O O . ASN A 1 171 ? 13.120 -17.758 -19.782 1.00 92.19 171 ASN A O 1
ATOM 1377 N N . LEU A 1 172 ? 15.261 -17.219 -19.394 1.00 94.19 172 LEU A N 1
ATOM 1378 C CA . LEU A 1 172 ? 15.355 -17.952 -18.120 1.00 94.19 172 LEU A CA 1
ATOM 1379 C C . LEU A 1 172 ? 15.085 -17.073 -16.893 1.00 94.19 172 LEU A C 1
ATOM 1381 O O . LEU A 1 172 ? 15.199 -17.551 -15.763 1.00 94.19 172 LEU A O 1
ATOM 1385 N N . PHE A 1 173 ? 14.713 -15.802 -17.088 1.00 95.19 173 PHE A N 1
ATOM 1386 C CA . PHE A 1 173 ? 14.591 -14.841 -15.991 1.00 95.19 173 PHE A CA 1
ATOM 1387 C C . PHE A 1 173 ? 13.656 -15.288 -14.884 1.00 95.19 173 PHE A C 1
ATOM 1389 O O . PHE A 1 173 ? 13.936 -15.032 -13.719 1.00 95.19 173 PHE A O 1
ATOM 1396 N N . TRP A 1 174 ? 12.565 -15.960 -15.241 1.00 95.12 174 TRP A N 1
ATOM 1397 C CA . TRP A 1 174 ? 11.536 -16.351 -14.296 1.00 95.12 174 TRP A CA 1
ATOM 1398 C C . TRP A 1 174 ? 12.083 -17.348 -13.269 1.00 95.12 174 TRP A C 1
ATOM 1400 O O . TRP A 1 174 ? 11.725 -17.246 -12.102 1.00 95.12 174 TRP A O 1
ATOM 1410 N N . ILE A 1 175 ? 13.010 -18.238 -13.659 1.00 96.94 175 ILE A N 1
ATOM 1411 C CA . ILE A 1 175 ? 13.663 -19.186 -12.741 1.00 96.94 175 ILE A CA 1
ATOM 1412 C C . ILE A 1 175 ? 14.556 -18.423 -11.765 1.00 96.94 175 ILE A C 1
ATOM 1414 O O . ILE A 1 175 ? 14.450 -18.597 -10.555 1.00 96.94 175 ILE A O 1
ATOM 1418 N N . TYR A 1 176 ? 15.424 -17.550 -12.279 1.00 96.81 176 TYR A N 1
ATOM 1419 C CA . TYR A 1 176 ? 16.355 -16.787 -11.447 1.00 96.81 176 TYR A CA 1
ATOM 1420 C C . TYR A 1 176 ? 15.636 -15.788 -10.533 1.00 96.81 176 TYR A C 1
ATOM 1422 O O . TYR A 1 176 ? 15.994 -15.665 -9.364 1.00 96.81 176 TYR A O 1
ATOM 1430 N N . ALA A 1 177 ? 14.603 -15.110 -11.035 1.00 96.88 177 ALA A N 1
ATOM 1431 C CA . ALA A 1 177 ? 13.761 -14.217 -10.252 1.00 96.88 177 ALA A CA 1
ATOM 1432 C C . ALA A 1 177 ? 12.993 -14.998 -9.180 1.00 96.88 177 ALA A C 1
ATOM 1434 O O . ALA A 1 177 ? 12.959 -14.566 -8.033 1.00 96.88 177 ALA A O 1
ATOM 1435 N N . TRP A 1 178 ? 12.448 -16.172 -9.514 1.00 97.69 178 TRP A N 1
ATOM 1436 C CA . TRP A 1 178 ? 11.792 -17.044 -8.542 1.00 97.69 178 TRP A CA 1
ATOM 1437 C C . TRP A 1 178 ? 12.753 -17.504 -7.441 1.00 97.69 178 TRP A C 1
ATOM 1439 O O . TRP A 1 178 ? 12.398 -17.417 -6.267 1.00 97.69 178 TRP A O 1
ATOM 1449 N N . ILE A 1 179 ? 13.980 -17.919 -7.780 1.00 97.81 179 ILE A N 1
ATOM 1450 C CA . ILE A 1 179 ? 15.012 -18.268 -6.788 1.00 97.81 179 ILE A CA 1
ATOM 1451 C C . ILE A 1 179 ? 15.333 -17.055 -5.907 1.00 97.81 179 ILE A C 1
ATOM 1453 O O . ILE A 1 179 ? 15.333 -17.175 -4.684 1.00 97.81 179 ILE A O 1
ATOM 1457 N N . ALA A 1 180 ? 15.580 -15.886 -6.507 1.00 97.56 180 ALA A N 1
ATOM 1458 C CA . ALA A 1 180 ? 15.920 -14.670 -5.773 1.00 97.56 180 ALA A CA 1
ATOM 1459 C C . ALA A 1 180 ? 14.801 -14.251 -4.807 1.00 97.56 180 ALA A C 1
ATOM 1461 O O . ALA A 1 180 ? 15.069 -14.010 -3.631 1.00 97.56 180 ALA A O 1
ATOM 1462 N N . VAL A 1 181 ? 13.549 -14.228 -5.276 1.00 97.62 181 VAL A N 1
ATOM 1463 C CA . VAL A 1 181 ? 12.373 -13.922 -4.450 1.00 97.62 181 VAL A CA 1
ATOM 1464 C C . VAL A 1 181 ? 12.191 -14.976 -3.361 1.00 97.62 181 VAL A C 1
ATOM 1466 O O . VAL A 1 181 ? 11.973 -14.606 -2.218 1.00 97.62 181 VAL A O 1
ATOM 1469 N N . SER A 1 182 ? 12.348 -16.266 -3.665 1.00 98.12 182 SER A N 1
ATOM 1470 C CA . SER A 1 182 ? 12.192 -17.343 -2.676 1.00 98.12 182 SER A CA 1
ATOM 1471 C C . SER A 1 182 ? 13.237 -17.261 -1.562 1.00 98.12 182 SER A C 1
ATOM 1473 O O . SER A 1 182 ? 12.894 -17.345 -0.384 1.00 98.12 182 SER A O 1
ATOM 1475 N N . LEU A 1 183 ? 14.510 -17.043 -1.911 1.00 98.00 183 LEU A N 1
ATOM 1476 C CA . LEU A 1 183 ? 15.585 -16.843 -0.935 1.00 98.00 183 LEU A CA 1
ATOM 1477 C C . LEU A 1 183 ? 15.344 -15.591 -0.093 1.00 98.00 183 LEU A C 1
ATOM 1479 O O . LEU A 1 183 ? 15.482 -15.637 1.128 1.00 98.00 183 LEU A O 1
ATOM 1483 N N . PHE A 1 184 ? 14.938 -14.493 -0.734 1.00 97.62 184 PHE A N 1
ATOM 1484 C CA . PHE A 1 184 ? 14.568 -13.268 -0.041 1.00 97.62 184 PHE A CA 1
ATOM 1485 C C . PHE A 1 184 ? 13.385 -13.494 0.915 1.00 97.62 184 PHE A C 1
ATOM 1487 O O . PHE A 1 184 ? 13.446 -13.069 2.064 1.00 97.62 184 PHE A O 1
ATOM 1494 N N . SER A 1 185 ? 12.341 -14.215 0.499 1.00 97.12 185 SER A N 1
ATOM 1495 C CA . SER A 1 185 ? 11.186 -14.546 1.339 1.00 97.12 185 SER A CA 1
ATOM 1496 C C . SER A 1 185 ? 11.569 -15.402 2.543 1.00 97.12 185 SER A C 1
ATOM 1498 O O . SER A 1 185 ? 11.119 -15.108 3.647 1.00 97.12 185 SER A O 1
ATOM 1500 N N . ILE A 1 186 ? 12.422 -16.419 2.368 1.00 98.00 186 ILE A N 1
ATOM 1501 C CA . ILE A 1 186 ? 12.929 -17.244 3.479 1.00 98.00 186 ILE A CA 1
ATOM 1502 C C . ILE A 1 186 ? 13.760 -16.390 4.442 1.00 98.00 186 ILE A C 1
ATOM 1504 O O . ILE A 1 186 ? 13.571 -16.465 5.656 1.00 98.00 186 ILE A O 1
ATOM 1508 N N . PHE A 1 187 ? 14.649 -15.549 3.909 1.00 97.31 187 PHE A N 1
ATOM 1509 C CA . PHE A 1 187 ? 15.442 -14.621 4.709 1.00 97.31 187 PHE A CA 1
ATOM 1510 C C . PHE A 1 187 ? 14.538 -13.686 5.518 1.00 97.31 187 PHE A C 1
ATOM 1512 O O . PHE A 1 187 ? 14.682 -13.581 6.734 1.00 97.31 187 PHE A O 1
ATOM 1519 N N . MET A 1 188 ? 13.552 -13.057 4.880 1.00 96.12 188 MET A N 1
ATOM 1520 C CA . MET A 1 188 ? 12.616 -12.180 5.576 1.00 96.12 188 MET A CA 1
ATOM 1521 C C . MET A 1 188 ? 11.790 -12.943 6.608 1.00 96.12 188 MET A C 1
ATOM 1523 O O . MET A 1 188 ? 11.669 -12.470 7.728 1.00 96.12 188 MET A O 1
ATOM 1527 N N . ALA A 1 189 ? 11.293 -14.142 6.306 1.00 95.56 189 ALA A N 1
ATOM 1528 C CA . ALA A 1 189 ? 10.563 -14.952 7.281 1.00 95.56 189 ALA A CA 1
ATOM 1529 C C . ALA A 1 189 ? 11.396 -15.240 8.545 1.00 95.56 189 ALA A C 1
ATOM 1531 O O . ALA A 1 189 ? 10.860 -15.226 9.650 1.00 95.56 189 ALA A O 1
ATOM 1532 N N . MET A 1 190 ? 12.708 -15.448 8.394 1.00 96.19 190 MET A N 1
ATOM 1533 C CA . MET A 1 190 ? 13.619 -15.716 9.509 1.00 96.19 190 MET A CA 1
ATOM 1534 C C . MET A 1 190 ? 14.027 -14.449 10.274 1.00 96.19 190 MET A C 1
ATOM 1536 O O . MET A 1 190 ? 14.109 -14.465 11.500 1.00 96.19 190 MET A O 1
ATOM 1540 N N . PHE A 1 191 ? 14.296 -13.349 9.567 1.00 95.38 191 PHE A N 1
ATOM 1541 C CA . PHE A 1 191 ? 14.939 -12.167 10.146 1.00 95.38 191 PHE A CA 1
ATOM 1542 C C . PHE A 1 191 ? 14.017 -10.952 10.305 1.00 95.38 191 PHE A C 1
ATOM 1544 O O . PHE A 1 191 ? 14.437 -9.962 10.901 1.00 95.38 191 PHE A O 1
ATOM 1551 N N . TYR A 1 192 ? 12.763 -11.000 9.843 1.00 93.56 192 TYR A N 1
ATOM 1552 C CA . TYR A 1 192 ? 11.826 -9.870 9.917 1.00 93.56 192 TYR A CA 1
ATOM 1553 C C . TYR A 1 192 ? 11.668 -9.334 11.344 1.00 93.56 192 TYR A C 1
ATOM 1555 O O . TYR A 1 192 ? 11.781 -8.127 11.565 1.00 93.56 192 TYR A O 1
ATOM 1563 N N . SER A 1 193 ? 11.486 -10.224 12.327 1.00 93.31 193 SER A N 1
ATOM 1564 C CA . SER A 1 193 ? 11.336 -9.821 13.731 1.00 93.31 193 SER A CA 1
ATOM 1565 C C . SER A 1 193 ? 12.587 -9.145 14.292 1.00 93.31 193 SER A C 1
ATOM 1567 O O . SER A 1 193 ? 12.465 -8.278 15.145 1.00 93.31 193 SER A O 1
ATOM 1569 N N . ASN A 1 194 ? 13.779 -9.496 13.811 1.00 93.12 194 ASN A N 1
ATOM 1570 C CA . ASN A 1 194 ? 15.037 -8.967 14.345 1.00 93.12 194 ASN A CA 1
ATOM 1571 C C . ASN A 1 194 ? 15.533 -7.729 13.587 1.00 93.12 194 ASN A C 1
ATOM 1573 O O . ASN A 1 194 ? 16.263 -6.924 14.152 1.00 93.12 194 ASN A O 1
ATOM 1577 N N . LEU A 1 195 ? 15.169 -7.575 12.310 1.00 93.06 195 LEU A N 1
ATOM 1578 C CA . LEU A 1 195 ? 15.651 -6.482 11.459 1.00 93.06 195 LEU A CA 1
ATOM 1579 C C . LEU A 1 195 ? 14.609 -5.383 11.255 1.00 93.06 195 LEU A C 1
ATOM 1581 O O . LEU A 1 195 ? 14.959 -4.206 11.248 1.00 93.06 195 LEU A O 1
ATOM 1585 N N . ILE A 1 196 ? 13.338 -5.751 11.070 1.00 94.06 196 ILE A N 1
ATOM 1586 C CA . ILE A 1 196 ? 12.288 -4.805 10.678 1.00 94.06 196 ILE A CA 1
ATOM 1587 C C . ILE A 1 196 ? 11.522 -4.294 11.887 1.00 94.06 196 ILE A C 1
ATOM 1589 O O . ILE A 1 196 ? 11.401 -3.086 12.075 1.00 94.06 196 ILE A O 1
ATOM 1593 N N . VAL A 1 197 ? 11.027 -5.199 12.732 1.00 93.81 197 VAL A N 1
ATOM 1594 C CA . VAL A 1 197 ? 10.194 -4.830 13.886 1.00 93.81 197 VAL A CA 1
ATOM 1595 C C . VAL A 1 197 ? 10.877 -3.820 14.829 1.00 93.81 197 VAL A C 1
ATOM 1597 O O . VAL A 1 197 ? 10.185 -2.885 15.236 1.00 93.81 197 VAL A O 1
ATOM 1600 N N . PRO A 1 198 ? 12.194 -3.899 15.135 1.00 93.75 198 PRO A N 1
ATOM 1601 C CA . PRO A 1 198 ? 12.853 -2.934 16.022 1.00 93.75 198 PRO A CA 1
ATOM 1602 C C . PRO A 1 198 ? 12.859 -1.487 15.509 1.00 93.75 198 PRO A C 1
ATOM 1604 O O . PRO A 1 198 ? 13.018 -0.553 16.292 1.00 93.75 198 PRO A O 1
ATOM 1607 N N . LEU A 1 199 ? 12.691 -1.274 14.198 1.00 92.25 199 LEU A N 1
ATOM 1608 C CA . LEU A 1 199 ? 12.640 0.067 13.600 1.00 92.25 199 LEU A CA 1
ATOM 1609 C C . LEU A 1 199 ? 11.335 0.805 13.951 1.00 92.25 199 LEU A C 1
ATOM 1611 O O . LEU A 1 199 ? 11.289 2.042 13.980 1.00 92.25 199 LEU A O 1
ATOM 1615 N N . PHE A 1 200 ? 10.275 0.044 14.221 1.00 91.50 200 PHE A N 1
ATOM 1616 C CA . PHE A 1 200 ? 8.947 0.554 14.560 1.00 91.50 200 PHE A CA 1
ATOM 1617 C C . PHE A 1 200 ? 8.683 0.471 16.061 1.00 91.50 200 PHE A C 1
ATOM 1619 O O . PHE A 1 200 ? 8.211 1.433 16.659 1.00 91.50 200 PHE A O 1
ATOM 1626 N N . ASN A 1 201 ? 9.058 -0.648 16.681 1.00 90.12 201 ASN A N 1
ATOM 1627 C CA . ASN A 1 201 ? 8.712 -0.964 18.058 1.00 90.12 201 ASN A CA 1
ATOM 1628 C C . ASN A 1 201 ? 9.960 -1.163 18.910 1.00 90.12 201 ASN A C 1
ATOM 1630 O O . ASN A 1 201 ? 10.921 -1.807 18.495 1.00 90.12 201 ASN A O 1
ATOM 1634 N N . LYS A 1 202 ? 9.920 -0.677 20.152 1.00 83.25 202 LYS A N 1
ATOM 1635 C CA . LYS A 1 202 ? 10.929 -1.051 21.144 1.00 83.25 202 LYS A CA 1
ATOM 1636 C C . LYS A 1 202 ? 10.690 -2.500 21.555 1.00 83.25 202 LYS A C 1
ATOM 1638 O O . LYS A 1 202 ? 9.638 -2.805 22.108 1.00 83.25 202 LYS A O 1
ATOM 1643 N N . GLN A 1 203 ? 11.660 -3.364 21.284 1.00 76.88 203 GLN A N 1
ATOM 1644 C CA . GLN A 1 203 ? 11.673 -4.728 21.800 1.00 76.88 203 GLN A CA 1
ATOM 1645 C C . GLN A 1 203 ? 12.350 -4.710 23.171 1.00 76.88 203 GLN A C 1
ATOM 1647 O O . GLN A 1 203 ? 13.479 -4.231 23.291 1.00 76.88 203 GLN A O 1
ATOM 1652 N N . THR A 1 204 ? 11.620 -5.139 24.196 1.00 65.56 204 THR A N 1
ATOM 1653 C CA . THR A 1 204 ? 12.150 -5.454 25.531 1.00 65.56 204 THR A CA 1
ATOM 1654 C C . THR A 1 204 ? 12.513 -6.920 25.611 1.00 65.56 204 THR A C 1
ATOM 1656 O O . THR A 1 204 ? 11.693 -7.717 25.100 1.00 65.56 204 THR A O 1
#

pLDDT: mean 94.08, std 5.53, range [61.91, 98.44]

Radius of gyration: 21.94 Å; chains: 1; bounding box: 48×34×60 Å

Secondary structure (DSSP, 8-state):
---HHHHHHHHHHHHHHHHHHHHHHHHHHH--SSPPGGGBTTB-HHHHHHHHHHHHHHHHHHHHHHHHHHHHHHHHHHTTHHHHHHHHHHHH-S-HHHHHHHHHHHHHHHHHHHHHHHHHHIIIIIHHHHT-----HHHHHHHHHHHHHHIIIIIHHHHHHHHHHHHHHGGGHHHHHHHHHHHHHHHHHHHHHHHTHHHHS---